Protein AF-A0A9P8FLP6-F1 (afdb_monomer_lite)

Secondary structure (DSSP, 8-state):
-HHHHHHHHHHHHHHHTTPPPPHHHHHHHHHHHHHHHHHHHHHHTSTHHHHHHHHHHHHHHHHHHHHHHH--HHHHHHHHHHHHHHHHHHHHHHHHHHHHHHHHHHHHHHHHHHHHHHHHHHHHHHTSTTHHHHHHHHHHHHHHHHHHHHHHHHHHHHHHHHHHHHHHHHHHHHHHHHHHHT-HHHHHHHHHHHHHHHHHHHHHHHHHHHHHHHHHHHHHHHHHHHHHHHHHHHHHHHHHHHHHHHHHHHHHHHHHHHHHHHHHHHHHHHHHTT-SS-------------------------------SS--SS---S-SPPP---------

Organism: Aureobasidium melanogenum (NCBI:txid46634)

Sequence (332 aa):
VQEAIKQLDALVESASKGEALAPESLSKLRERLVETQGAIRQGDHSSQGGALEHKLLTVQKQYEDLLQSNLSEADVEDVKRRLQESLASHIAGEAGSSDLTAALARQQEENTRMRNEVESLRRQTVNGANGAKSLHQQLADFDAMKKSLMRDLQNRCERVVELEISLDSTREQYNSVLRSANSKQQQKKLAFLERNLEQLTQVQRQLVEQNAQLKKEVAIADRKLAARGERIHGLEQLLGESQEKLMQANHRFEAQLTAVKERLEAAKVSAASRNGNITGASGTAPELGSRIAKPLRGGGGAGPMVPTLAGLQQQQQQEGPKRSSWFFNQRT

Structure (mmCIF, N/CA/C/O backbone):
data_AF-A0A9P8FLP6-F1
#
_entry.id   AF-A0A9P8FLP6-F1
#
loop_
_atom_site.group_PDB
_atom_site.id
_atom_site.type_symbol
_atom_site.label_atom_id
_atom_site.label_alt_id
_atom_site.label_comp_id
_atom_site.label_asym_id
_atom_site.label_entity_id
_atom_site.label_seq_id
_atom_site.pdbx_PDB_ins_code
_atom_site.Cartn_x
_atom_site.Cartn_y
_atom_site.Cartn_z
_atom_site.occupancy
_atom_site.B_iso_or_equiv
_atom_site.auth_seq_id
_atom_site.auth_comp_id
_atom_site.auth_asym_id
_atom_site.auth_atom_id
_atom_site.pdbx_PDB_model_num
ATOM 1 N N . VAL A 1 1 ? -15.077 47.004 41.061 1.00 73.00 1 VAL A N 1
ATOM 2 C CA . VAL A 1 1 ? -15.772 46.210 42.110 1.00 73.00 1 VAL A CA 1
ATOM 3 C C . VAL A 1 1 ? -15.070 46.302 43.464 1.00 73.00 1 VAL A C 1
ATOM 5 O O . VAL A 1 1 ? -15.674 46.844 44.374 1.00 73.00 1 VAL A O 1
ATOM 8 N N . GLN A 1 2 ? -13.805 45.878 43.614 1.00 75.00 2 GLN A N 1
ATOM 9 C CA . GLN A 1 2 ? -13.096 45.933 44.912 1.00 75.00 2 GLN A CA 1
ATOM 10 C C . GLN A 1 2 ? -13.062 47.330 45.557 1.00 75.00 2 GLN A C 1
ATOM 12 O O . GLN A 1 2 ? -13.213 47.457 46.765 1.00 75.00 2 GLN A O 1
ATOM 17 N N . GLU A 1 3 ? -12.897 48.385 44.762 1.00 76.88 3 GLU A N 1
ATOM 18 C CA . GLU A 1 3 ? -12.870 49.758 45.276 1.00 76.88 3 GLU A CA 1
ATOM 19 C C . GLU A 1 3 ? -14.253 50.258 45.732 1.00 76.88 3 GLU A C 1
ATOM 21 O O . GLU A 1 3 ? -14.347 50.975 46.722 1.00 76.88 3 GLU A O 1
ATOM 26 N N . ALA A 1 4 ? -15.330 49.823 45.065 1.00 77.69 4 ALA A N 1
ATOM 27 C CA . ALA A 1 4 ? -16.704 50.113 45.481 1.00 77.69 4 ALA A CA 1
ATOM 28 C C . ALA A 1 4 ? -17.059 49.380 46.785 1.00 77.69 4 ALA A C 1
ATOM 30 O O . ALA A 1 4 ? -17.704 49.956 47.652 1.00 77.69 4 ALA A O 1
ATOM 31 N N . ILE A 1 5 ? -16.574 48.144 46.956 1.00 78.06 5 ILE A N 1
ATOM 32 C CA . ILE A 1 5 ? -16.724 47.386 48.208 1.00 78.06 5 ILE A CA 1
ATOM 33 C C . ILE A 1 5 ? -16.012 48.114 49.353 1.00 78.06 5 ILE A C 1
ATOM 35 O O . ILE A 1 5 ? -16.637 48.396 50.364 1.00 78.06 5 ILE A O 1
ATOM 39 N N . LYS A 1 6 ? -14.760 48.551 49.156 1.00 82.62 6 LYS A N 1
ATOM 40 C CA . LYS A 1 6 ? -14.028 49.335 50.169 1.00 82.62 6 LYS A CA 1
ATOM 41 C C . LYS A 1 6 ? -14.744 50.633 50.560 1.00 82.62 6 LYS A C 1
ATOM 43 O O . LYS A 1 6 ? -14.715 51.023 51.721 1.00 82.62 6 LYS A O 1
ATOM 48 N N . GLN A 1 7 ? -15.368 51.317 49.598 1.00 77.75 7 GLN A N 1
ATOM 49 C CA . GLN A 1 7 ? -16.146 52.531 49.867 1.00 77.75 7 GLN A CA 1
ATOM 50 C C . GLN A 1 7 ? -17.447 52.234 50.621 1.00 77.75 7 GLN A C 1
ATOM 52 O O . GLN A 1 7 ? -17.816 53.006 51.500 1.00 77.75 7 GLN A O 1
ATOM 57 N N . LEU A 1 8 ? -18.119 51.120 50.316 1.00 79.69 8 LEU A N 1
ATOM 58 C CA . LEU A 1 8 ? -19.278 50.654 51.075 1.00 79.69 8 LEU A CA 1
ATOM 59 C C . LEU A 1 8 ? -18.886 50.298 52.515 1.00 79.69 8 LEU A C 1
ATOM 61 O O . LEU A 1 8 ? -19.548 50.754 53.441 1.00 79.69 8 LEU A O 1
ATOM 65 N N . ASP A 1 9 ? -17.791 49.564 52.707 1.00 82.50 9 ASP A N 1
ATOM 66 C CA . ASP A 1 9 ? -17.303 49.173 54.034 1.00 82.50 9 ASP A CA 1
ATOM 67 C C . ASP A 1 9 ? -16.963 50.403 54.889 1.00 82.50 9 ASP A C 1
ATOM 69 O O . ASP A 1 9 ? -17.363 50.484 56.048 1.00 82.50 9 ASP A O 1
ATOM 73 N N . ALA A 1 10 ? -16.319 51.415 54.295 1.00 79.69 10 ALA A N 1
ATOM 74 C CA . ALA A 1 10 ? -16.025 52.678 54.973 1.00 79.69 10 ALA A CA 1
ATOM 75 C C . ALA A 1 10 ? -17.295 53.451 55.379 1.00 79.69 10 ALA A C 1
ATOM 77 O O . ALA A 1 10 ? -17.322 54.078 56.438 1.00 79.69 10 ALA A O 1
ATOM 78 N N . LEU A 1 11 ? -18.355 53.401 54.562 1.00 78.44 11 LEU A N 1
ATOM 79 C CA . LEU A 1 11 ? -19.646 54.019 54.888 1.00 78.44 11 LEU A CA 1
ATOM 80 C C . LEU A 1 11 ? -20.412 53.245 55.963 1.00 78.44 11 LEU A C 1
ATOM 82 O O . LEU A 1 11 ? -21.071 53.851 56.802 1.00 78.44 11 LEU A O 1
ATOM 86 N N . VAL A 1 12 ? -20.323 51.916 55.968 1.00 77.50 12 VAL A N 1
ATOM 87 C CA . VAL A 1 12 ? -20.901 51.084 57.032 1.00 77.50 12 VAL A CA 1
ATOM 88 C C . VAL A 1 12 ? -20.173 51.337 58.353 1.00 77.50 12 VAL A C 1
ATOM 90 O O . VAL A 1 12 ? -20.812 51.451 59.399 1.00 77.50 12 VAL A O 1
ATOM 93 N N . GLU A 1 13 ? -18.849 51.498 58.314 1.00 80.50 13 GLU A N 1
ATOM 94 C CA . GLU A 1 13 ? -18.051 51.804 59.498 1.00 80.50 13 GLU A CA 1
ATOM 95 C C . GLU A 1 13 ? -18.374 53.196 60.067 1.00 80.50 13 GLU A C 1
ATOM 97 O O . GLU A 1 13 ? -18.570 53.323 61.278 1.00 80.50 13 GLU A O 1
ATOM 102 N N . SER A 1 14 ? -18.511 54.231 59.231 1.00 76.44 14 SER A N 1
ATOM 103 C CA . SER A 1 14 ? -18.901 55.571 59.703 1.00 76.44 14 SER A CA 1
ATOM 104 C C . SER A 1 14 ? -20.345 55.616 60.216 1.00 76.44 14 SER A C 1
ATOM 106 O O . SER A 1 14 ? -20.602 56.213 61.263 1.00 76.44 14 SER A O 1
ATOM 108 N N . ALA A 1 15 ? -21.272 54.894 59.574 1.00 74.50 15 ALA A N 1
ATOM 109 C CA . ALA A 1 15 ? -22.640 54.728 60.066 1.00 74.50 15 ALA A CA 1
ATOM 110 C C . ALA A 1 15 ? -22.684 54.038 61.442 1.00 74.50 15 ALA A C 1
ATOM 112 O O . ALA A 1 15 ? -23.440 54.450 62.321 1.00 74.50 15 ALA A O 1
ATOM 113 N N . SER A 1 16 ? -21.846 53.016 61.659 1.00 75.38 16 SER A N 1
ATOM 114 C CA . SER A 1 16 ? -21.770 52.289 62.936 1.00 75.38 16 SER A CA 1
ATOM 115 C C . SER A 1 16 ? -21.233 53.146 64.091 1.00 75.38 16 SER A C 1
ATOM 117 O O . SER A 1 16 ? -21.560 52.896 65.250 1.00 75.38 16 SER A O 1
ATOM 119 N N . LYS A 1 17 ? -20.455 54.190 63.775 1.00 75.94 17 LYS A N 1
ATOM 120 C CA . LYS A 1 17 ? -19.921 55.170 64.735 1.00 75.94 17 LYS A CA 1
ATOM 121 C C . LYS A 1 17 ? -20.885 56.336 65.005 1.00 75.94 17 LYS A C 1
ATOM 123 O O . LYS A 1 17 ? -20.564 57.198 65.818 1.00 75.94 17 LYS A O 1
ATOM 128 N N . GLY A 1 18 ? -22.064 56.352 64.372 1.00 66.19 18 GLY A N 1
ATOM 129 C CA . GLY A 1 18 ? -23.104 57.364 64.585 1.00 66.19 18 GLY A CA 1
ATOM 130 C C . GLY A 1 18 ? -22.852 58.705 63.885 1.00 66.19 18 GLY A C 1
ATOM 131 O O . GLY A 1 18 ? -23.529 59.685 64.193 1.00 66.19 18 GLY A O 1
ATOM 132 N N . GLU A 1 19 ? -21.897 58.768 62.954 1.00 70.94 19 GLU A N 1
ATOM 133 C CA . GLU A 1 19 ? -21.638 59.959 62.141 1.00 70.94 19 GLU A CA 1
ATOM 134 C C . GLU A 1 19 ? -22.711 60.133 61.054 1.00 70.94 19 GLU A C 1
ATOM 136 O O . GLU A 1 19 ? -23.180 59.168 60.446 1.00 70.94 19 GLU A O 1
ATOM 141 N N . ALA A 1 20 ? -23.105 61.382 60.785 1.00 65.31 20 ALA A N 1
ATOM 142 C CA . ALA A 1 20 ? -24.081 61.683 59.745 1.00 65.31 20 ALA A CA 1
ATOM 143 C C . ALA A 1 20 ? -23.502 61.351 58.359 1.00 65.31 20 ALA A C 1
ATOM 145 O O . ALA A 1 20 ? -22.534 61.962 57.905 1.00 65.31 20 ALA A O 1
ATOM 146 N N . LEU A 1 21 ? -24.112 60.384 57.672 1.00 68.38 21 LEU A N 1
ATOM 147 C CA . LEU A 1 21 ? -23.711 59.981 56.326 1.00 68.38 21 LEU A CA 1
ATOM 148 C C . LEU A 1 21 ? -23.951 61.128 55.335 1.00 68.38 21 LEU A C 1
ATOM 150 O O . LEU A 1 21 ? -25.090 61.536 55.104 1.00 68.38 21 LEU A O 1
ATOM 154 N N . ALA A 1 22 ? -22.880 61.634 54.721 1.00 74.81 22 ALA A N 1
ATOM 155 C CA . ALA A 1 22 ? -22.987 62.660 53.691 1.00 74.81 22 ALA A CA 1
ATOM 156 C C . ALA A 1 22 ? -23.684 62.091 52.432 1.00 74.81 22 ALA A C 1
ATOM 158 O O . ALA A 1 22 ? -23.241 61.076 51.895 1.00 74.81 22 ALA A O 1
ATOM 159 N N . PRO A 1 23 ? -24.735 62.732 51.893 1.00 70.56 23 PRO A N 1
ATOM 160 C CA . PRO A 1 23 ? -25.474 62.215 50.734 1.00 70.56 23 PRO A CA 1
ATOM 161 C C . PRO A 1 23 ? -24.616 62.107 49.457 1.00 70.56 23 PRO A C 1
ATOM 163 O O . PRO A 1 23 ? -24.891 61.282 48.585 1.00 70.56 23 PRO A O 1
ATOM 166 N N . GLU A 1 24 ? -23.535 62.884 49.355 1.00 76.88 24 GLU A N 1
ATOM 167 C CA . GLU A 1 24 ? -22.608 62.831 48.219 1.00 76.88 24 GLU A CA 1
ATOM 168 C C . GLU A 1 24 ? -21.812 61.522 48.134 1.00 76.88 24 GLU A C 1
ATOM 170 O O . GLU A 1 24 ? -21.522 61.049 47.032 1.00 76.88 24 GLU A O 1
ATOM 175 N N . SER A 1 25 ? -21.456 60.907 49.267 1.00 77.06 25 SER A N 1
ATOM 176 C CA . SER A 1 25 ? -20.680 59.660 49.266 1.00 77.06 25 SER A CA 1
ATOM 177 C C . SER A 1 25 ? -21.525 58.474 48.797 1.00 77.06 25 SER A C 1
ATOM 179 O O . SER A 1 25 ? -21.043 57.635 48.034 1.00 77.06 25 SER A O 1
ATOM 181 N N . LEU A 1 26 ? -22.814 58.461 49.152 1.00 76.31 26 LEU A N 1
ATOM 182 C CA . LEU A 1 26 ? -23.795 57.501 48.645 1.00 76.31 26 LEU A CA 1
ATOM 183 C C . LEU A 1 26 ? -24.041 57.679 47.142 1.00 76.31 26 LEU A C 1
ATOM 185 O O . LEU A 1 26 ? -24.128 56.687 46.416 1.00 76.31 26 LEU A O 1
ATOM 189 N N . SER A 1 27 ? -24.093 58.924 46.652 1.00 80.25 27 SER A N 1
ATOM 190 C CA . SER A 1 27 ? -24.220 59.198 45.215 1.00 80.25 27 SER A CA 1
ATOM 191 C C . SER A 1 27 ? -23.014 58.679 44.427 1.00 80.25 27 SER A C 1
ATOM 193 O O . SER A 1 27 ? -23.198 58.004 43.416 1.00 80.25 27 SER A O 1
ATOM 195 N N . LYS A 1 28 ? -21.788 58.912 44.918 1.00 82.69 28 LYS A N 1
ATOM 196 C CA . LYS A 1 28 ? -20.553 58.407 44.289 1.00 82.69 28 LYS A CA 1
ATOM 197 C C . LYS A 1 28 ? -20.480 56.879 44.284 1.00 82.69 28 LYS A C 1
ATOM 199 O O . LYS A 1 28 ? -20.067 56.287 43.288 1.00 82.69 28 LYS A O 1
ATOM 204 N N . LEU A 1 29 ? -20.903 56.226 45.370 1.00 82.25 29 LEU A N 1
ATOM 205 C CA . LEU A 1 29 ? -20.973 54.764 45.423 1.00 82.25 29 LEU A CA 1
ATOM 206 C C . LEU A 1 29 ? -21.999 54.220 44.417 1.00 82.25 29 LEU A C 1
ATOM 208 O O . LEU A 1 29 ? -21.717 53.249 43.715 1.00 82.25 29 LEU A O 1
ATOM 212 N N . ARG A 1 30 ? -23.170 54.862 44.317 1.00 82.56 30 ARG A N 1
ATOM 213 C CA . ARG A 1 30 ? -24.216 54.499 43.353 1.00 82.56 30 ARG A CA 1
ATOM 214 C C . ARG A 1 30 ? -23.734 54.654 41.912 1.00 82.56 30 ARG A C 1
ATOM 216 O O . ARG A 1 30 ? -23.952 53.747 41.118 1.00 82.56 30 ARG A O 1
ATOM 223 N N . GLU A 1 31 ? -23.075 55.759 41.583 1.00 85.62 31 GLU A N 1
ATOM 224 C CA . GLU A 1 31 ? -22.503 56.004 40.253 1.00 85.62 31 GLU A CA 1
ATOM 225 C C . GLU A 1 31 ? -21.496 54.911 39.871 1.00 85.62 31 GLU A C 1
ATOM 227 O O . GLU A 1 31 ? -21.647 54.262 38.837 1.00 85.62 31 GLU A O 1
ATOM 232 N N . ARG A 1 32 ? -20.559 54.590 40.772 1.00 82.88 32 ARG A N 1
ATOM 233 C CA . ARG A 1 32 ? -19.583 53.511 40.557 1.00 82.88 32 ARG A CA 1
ATOM 234 C C . ARG A 1 32 ? -20.224 52.130 40.437 1.00 82.88 32 ARG A C 1
ATOM 236 O O . ARG A 1 32 ? -19.767 51.307 39.645 1.00 82.88 32 ARG A O 1
ATOM 243 N N . LEU A 1 33 ? -21.279 51.847 41.200 1.00 82.25 33 LEU A N 1
ATOM 244 C CA . LEU A 1 33 ? -22.026 50.595 41.060 1.00 82.25 33 LEU A CA 1
ATOM 245 C C . LEU A 1 33 ? -22.692 50.496 39.684 1.00 82.25 33 LEU A C 1
ATOM 247 O O . LEU A 1 33 ? -22.580 49.454 39.037 1.00 82.25 33 LEU A O 1
ATOM 251 N N . VAL A 1 34 ? -23.305 51.581 39.205 1.00 83.69 34 VAL A N 1
ATOM 252 C CA . VAL A 1 34 ? -23.918 51.641 37.869 1.00 83.69 34 VAL A CA 1
ATOM 253 C C . VAL A 1 34 ? -22.869 51.454 36.768 1.00 83.69 34 VAL A C 1
ATOM 255 O O . VAL A 1 34 ? -23.103 50.673 35.846 1.00 83.69 34 VAL A O 1
ATOM 258 N N . GLU A 1 35 ? -21.689 52.068 36.887 1.00 83.31 35 GLU A N 1
ATOM 259 C CA . GLU A 1 35 ? -20.572 51.843 35.956 1.00 83.31 35 GLU A CA 1
ATOM 260 C C . GLU A 1 35 ? -20.123 50.377 35.941 1.00 83.31 35 GLU A C 1
ATOM 262 O O . GLU A 1 35 ? -19.973 49.784 34.871 1.00 83.31 35 GLU A O 1
ATOM 267 N N . THR A 1 36 ? -19.964 49.746 37.112 1.00 78.62 36 THR A N 1
ATOM 268 C CA . THR A 1 36 ? -19.589 48.323 37.169 1.00 78.62 36 THR A CA 1
ATOM 269 C C . THR A 1 36 ? -20.667 47.412 36.591 1.00 78.62 36 THR A C 1
ATOM 271 O O . THR A 1 36 ? -20.339 46.441 35.915 1.00 78.62 36 THR A O 1
ATOM 274 N N . GLN A 1 37 ? -21.946 47.734 36.788 1.00 75.06 37 GLN A N 1
ATOM 275 C CA . GLN A 1 37 ? -23.054 46.992 36.193 1.00 75.06 37 GLN A CA 1
ATOM 276 C C . GLN A 1 37 ? -23.081 47.152 34.663 1.00 75.06 37 GLN A C 1
ATOM 278 O O . GLN A 1 37 ? -23.349 46.184 33.950 1.00 75.06 37 GLN A O 1
ATOM 283 N N . GLY A 1 38 ? -22.757 48.343 34.149 1.00 74.31 38 GLY A N 1
ATOM 284 C CA . GLY A 1 38 ? -22.573 48.592 32.718 1.00 74.31 38 GLY A CA 1
ATOM 285 C C . GLY A 1 38 ? -21.409 47.789 32.131 1.00 74.31 38 GLY A C 1
ATOM 286 O O . GLY A 1 38 ? -21.573 47.136 31.101 1.00 74.31 38 GLY A O 1
ATOM 287 N N . ALA A 1 39 ? -20.268 47.758 32.823 1.00 70.81 39 ALA A N 1
ATOM 288 C CA . ALA A 1 39 ? -19.093 46.990 32.412 1.00 70.81 39 ALA A CA 1
ATOM 289 C C . ALA A 1 39 ? -19.332 45.470 32.444 1.00 70.81 39 ALA A C 1
ATOM 291 O O . ALA A 1 39 ? -18.872 44.766 31.552 1.00 70.81 39 ALA A O 1
ATOM 292 N N . ILE A 1 40 ? -20.090 44.956 33.421 1.00 66.62 40 ILE A N 1
ATOM 293 C CA . ILE A 1 40 ? -20.471 43.534 33.480 1.00 66.62 40 ILE A CA 1
ATOM 294 C C . ILE A 1 40 ? -21.406 43.177 32.320 1.00 66.62 40 ILE A C 1
ATOM 296 O O . ILE A 1 40 ? -21.186 42.169 31.658 1.00 66.62 40 ILE A O 1
ATOM 300 N N . ARG A 1 41 ? -22.389 44.029 31.996 1.00 66.06 41 ARG A N 1
ATOM 301 C CA . ARG A 1 41 ? -23.260 43.818 30.824 1.00 66.06 41 ARG A CA 1
ATOM 302 C C . ARG A 1 41 ? -22.485 43.847 29.503 1.00 66.06 41 ARG A C 1
ATOM 304 O O . ARG A 1 41 ? -22.772 43.054 28.616 1.00 66.06 41 ARG A O 1
ATOM 311 N N . GLN A 1 42 ? -21.485 44.721 29.373 1.00 62.31 42 GLN A N 1
ATOM 312 C CA . GLN A 1 42 ? -20.588 44.719 28.211 1.00 62.31 42 GLN A CA 1
ATOM 313 C C . GLN A 1 42 ? -19.628 43.516 28.201 1.00 62.31 42 GLN A C 1
ATOM 315 O O . GLN A 1 42 ? -19.285 43.032 27.126 1.00 62.31 42 GLN A O 1
ATOM 320 N N . GLY A 1 43 ? -19.231 43.005 29.370 1.00 59.34 43 GLY A N 1
ATOM 321 C CA . GLY A 1 43 ? -18.422 41.794 29.527 1.00 59.34 43 GLY A CA 1
ATOM 322 C C . GLY A 1 43 ? -19.169 40.514 29.139 1.00 59.34 43 GLY A C 1
ATOM 323 O O . GLY A 1 43 ? -18.606 39.688 28.426 1.00 59.34 43 GLY A O 1
ATOM 324 N N . ASP A 1 44 ? -20.449 40.392 29.497 1.00 56.22 44 ASP A N 1
ATOM 325 C CA . ASP A 1 44 ? -21.323 39.290 29.052 1.00 56.22 44 ASP A CA 1
ATOM 326 C C . ASP A 1 44 ? -21.645 39.361 27.551 1.00 56.22 44 ASP A C 1
ATOM 328 O O . ASP A 1 44 ? -21.937 38.351 26.920 1.00 56.22 44 ASP A O 1
ATOM 332 N N . HIS A 1 45 ? -21.577 40.551 26.949 1.00 53.50 45 HIS A N 1
ATOM 333 C CA . HIS A 1 45 ? -21.715 40.752 25.500 1.00 53.50 45 HIS A CA 1
ATOM 334 C C . HIS A 1 45 ? -20.362 40.835 24.780 1.00 53.50 45 HIS A C 1
ATOM 336 O O . HIS A 1 45 ? -20.298 41.181 23.596 1.00 53.50 45 HIS A O 1
ATOM 342 N N . SER A 1 46 ? -19.261 40.511 25.465 1.00 56.62 46 SER A N 1
ATOM 343 C CA . SER A 1 46 ? -17.953 40.459 24.829 1.00 56.62 46 SER A CA 1
ATOM 344 C C . SER A 1 46 ? -17.930 39.294 23.833 1.00 56.62 46 SER A C 1
ATOM 346 O O . SER A 1 46 ? -18.061 38.133 24.206 1.00 56.62 46 SER A O 1
ATOM 348 N N . SER A 1 47 ? -17.839 39.650 22.546 1.00 59.09 47 SER A N 1
ATOM 349 C CA . SER A 1 47 ? -17.496 38.909 21.310 1.00 59.09 47 SER A CA 1
ATOM 350 C C . SER A 1 47 ? -17.417 37.366 21.316 1.00 59.09 47 SER A C 1
ATOM 352 O O . SER A 1 47 ? -17.864 36.733 20.364 1.00 59.09 47 SER A O 1
ATOM 354 N N . GLN A 1 48 ? -16.875 36.723 22.351 1.00 59.38 48 GLN A N 1
ATOM 355 C CA . GLN A 1 48 ? -16.797 35.268 22.467 1.00 59.38 48 GLN A CA 1
ATOM 356 C C . GLN A 1 48 ? -18.143 34.599 22.782 1.00 59.38 48 GLN A C 1
ATOM 358 O O . GLN A 1 48 ? -18.412 33.551 22.200 1.00 59.38 48 GLN A O 1
ATOM 363 N N . GLY A 1 49 ? -19.001 35.188 23.625 1.00 60.47 49 GLY A N 1
ATOM 364 C CA . GLY A 1 49 ? -20.301 34.595 23.988 1.00 60.47 49 GLY A CA 1
ATOM 365 C C . GLY A 1 49 ? -21.252 34.495 22.792 1.00 60.47 49 GLY A C 1
ATOM 366 O O . GLY A 1 49 ? -21.638 33.401 22.386 1.00 60.47 49 GLY A O 1
ATOM 367 N N . GLY A 1 50 ? -21.514 35.626 22.131 1.00 64.38 50 GLY A N 1
ATOM 368 C CA . GLY A 1 50 ? -22.369 35.668 20.939 1.00 64.38 50 GLY A CA 1
ATOM 369 C C . GLY A 1 50 ? -21.796 34.904 19.736 1.00 64.38 50 GLY A C 1
ATOM 370 O O . GLY A 1 50 ? -22.546 34.304 18.969 1.00 64.38 50 GLY A O 1
ATOM 371 N N . ALA A 1 51 ? -20.467 34.852 19.574 1.00 69.69 51 ALA A N 1
ATOM 372 C CA . ALA A 1 51 ? -19.853 34.047 18.515 1.00 69.69 51 ALA A CA 1
ATOM 373 C C . ALA A 1 51 ? -19.970 32.538 18.780 1.00 69.69 51 ALA A C 1
ATOM 375 O O . ALA A 1 51 ? -20.081 31.759 17.831 1.00 69.69 51 ALA A O 1
ATOM 376 N N . LEU A 1 52 ? -19.932 32.111 20.045 1.00 71.12 52 LEU A N 1
ATOM 377 C CA . LEU A 1 52 ? -20.154 30.716 20.426 1.00 71.12 52 LEU A CA 1
ATOM 378 C C . LEU A 1 52 ? -21.623 30.330 20.272 1.00 71.12 52 LEU A C 1
ATOM 380 O O . LEU A 1 52 ? -21.893 29.281 19.697 1.00 71.12 52 LEU A O 1
ATOM 384 N N . GLU A 1 53 ? -22.556 31.191 20.677 1.00 75.62 53 GLU A N 1
ATOM 385 C CA . GLU A 1 53 ? -23.994 30.982 20.468 1.00 75.62 53 GLU A CA 1
ATOM 386 C C . GLU A 1 53 ? -24.346 30.897 18.982 1.00 75.62 53 GLU A C 1
ATOM 388 O O . GLU A 1 53 ? -25.027 29.966 18.556 1.00 75.62 53 GLU A O 1
ATOM 393 N N . HIS A 1 54 ? -23.805 31.797 18.157 1.00 78.62 54 HIS A N 1
ATOM 394 C CA . HIS A 1 54 ? -24.017 31.748 16.712 1.00 78.62 54 HIS A CA 1
ATOM 395 C C . HIS A 1 54 ? -23.443 30.465 16.091 1.00 78.62 54 HIS A C 1
ATOM 397 O O . HIS A 1 54 ? -24.053 29.872 15.197 1.00 78.62 54 HIS A O 1
ATOM 403 N N . LYS A 1 55 ? -22.279 29.995 16.561 1.00 81.31 55 LYS A N 1
ATOM 404 C CA . LYS A 1 55 ? -21.704 28.712 16.122 1.00 81.31 55 LYS A CA 1
ATOM 405 C C . LYS A 1 55 ? -22.567 27.528 16.552 1.00 81.31 55 LYS A C 1
ATOM 407 O O . LYS A 1 55 ? -22.784 26.639 15.738 1.00 81.31 55 LYS A O 1
ATOM 412 N N . LEU A 1 56 ? -23.084 27.535 17.779 1.00 81.00 56 LEU A N 1
ATOM 413 C CA . LEU A 1 56 ? -23.978 26.497 18.296 1.00 81.00 56 LEU A CA 1
ATOM 414 C C . LEU A 1 56 ? -25.259 26.410 17.464 1.00 81.00 56 LEU A C 1
ATOM 416 O O . LEU A 1 56 ? -25.606 25.331 16.994 1.00 81.00 56 LEU A O 1
ATOM 420 N N . LEU A 1 57 ? -25.885 27.555 17.185 1.00 84.56 57 LEU A N 1
ATOM 421 C CA . LEU A 1 57 ? -27.068 27.637 16.328 1.00 84.56 57 LEU A CA 1
ATOM 422 C C . LEU A 1 57 ? -26.782 27.168 14.897 1.00 84.56 57 LEU A C 1
ATOM 424 O O . LEU A 1 57 ? -27.597 26.473 14.298 1.00 84.56 57 LEU A O 1
ATOM 428 N N . THR A 1 58 ? -25.611 27.505 14.352 1.00 87.38 58 THR A N 1
ATOM 429 C CA . THR A 1 58 ? -25.216 27.067 13.004 1.00 87.38 58 THR A CA 1
ATOM 430 C C . THR A 1 58 ? -25.024 25.551 12.946 1.00 87.38 58 THR A C 1
ATOM 432 O O . THR A 1 58 ? -25.519 24.914 12.022 1.00 87.38 58 THR A O 1
ATOM 435 N N . VAL A 1 59 ? -24.352 24.962 13.940 1.00 86.75 59 VAL A N 1
ATOM 436 C CA . VAL A 1 59 ? -24.142 23.507 14.026 1.00 86.75 59 VAL A CA 1
ATOM 437 C C . VAL A 1 59 ? -25.465 22.773 14.233 1.00 86.75 59 VAL A C 1
ATOM 439 O O . VAL A 1 59 ? -25.697 21.747 13.600 1.00 86.75 59 VAL A O 1
ATOM 442 N N . GLN A 1 60 ? -26.354 23.308 15.070 1.00 84.06 60 GLN A N 1
ATOM 443 C CA . GLN A 1 60 ? -27.671 22.724 15.308 1.00 84.06 60 GLN A CA 1
ATOM 444 C C . GLN A 1 60 ? -28.523 22.730 14.035 1.00 84.06 60 GLN A C 1
ATOM 446 O O . GLN A 1 60 ? -29.070 21.696 13.662 1.00 84.06 60 GLN A O 1
ATOM 451 N N . LYS A 1 61 ? -28.544 23.852 13.309 1.00 87.44 61 LYS A N 1
ATOM 452 C CA . LYS A 1 61 ? -29.240 23.949 12.024 1.00 87.44 61 LYS A CA 1
ATOM 453 C C . LYS A 1 61 ? -28.656 22.993 10.981 1.00 87.44 61 LYS A C 1
ATOM 455 O O . LYS A 1 61 ? -29.400 22.320 10.286 1.00 87.44 61 LYS A O 1
ATOM 460 N N . GLN A 1 62 ? -27.330 22.876 10.911 1.00 80.94 62 GLN A N 1
ATOM 461 C CA . GLN A 1 62 ? -26.671 21.920 10.018 1.00 80.94 62 GLN A CA 1
ATOM 462 C C . GLN A 1 62 ? -27.014 20.468 10.363 1.00 80.94 62 GLN A C 1
ATOM 464 O O . GLN A 1 62 ? -27.160 19.661 9.453 1.00 80.94 62 GLN A O 1
ATOM 469 N N . TYR A 1 63 ? -27.158 20.132 11.647 1.00 76.31 63 TYR A N 1
ATOM 470 C CA . TYR A 1 63 ? -27.578 18.802 12.089 1.00 76.31 63 TYR A CA 1
ATOM 471 C C . TYR A 1 63 ? -29.046 18.515 11.735 1.00 76.31 63 TYR A C 1
ATOM 473 O O . TYR A 1 63 ? -29.358 17.428 11.252 1.00 76.31 63 TYR A O 1
ATOM 481 N N . GLU A 1 64 ? -29.934 19.497 11.911 1.00 78.31 64 GLU A N 1
ATOM 482 C CA . GLU A 1 64 ? -31.344 19.409 11.509 1.00 78.31 64 GLU A CA 1
ATOM 483 C C . GLU A 1 64 ? -31.502 19.281 9.987 1.00 78.31 64 GLU A C 1
ATOM 485 O O . GLU A 1 64 ? -32.236 18.409 9.526 1.00 78.31 64 GLU A O 1
ATOM 490 N N . ASP A 1 65 ? -30.758 20.063 9.204 1.00 77.94 65 ASP A N 1
ATOM 491 C CA . ASP A 1 65 ? -30.746 19.974 7.740 1.00 77.94 65 ASP A CA 1
ATOM 492 C C . ASP A 1 65 ? -30.186 18.615 7.272 1.00 77.94 65 ASP A C 1
ATOM 494 O O . ASP A 1 65 ? -30.668 18.040 6.292 1.00 77.94 65 ASP A O 1
ATOM 498 N N . LEU A 1 66 ? -29.200 18.048 7.984 1.00 70.00 66 LEU A N 1
ATOM 499 C CA . LEU A 1 66 ? -28.677 16.707 7.699 1.00 70.00 66 LEU A CA 1
ATOM 500 C C . LEU A 1 66 ? -29.708 15.617 8.008 1.00 70.00 66 LEU A C 1
ATOM 502 O O . LEU A 1 66 ? -29.849 14.682 7.228 1.00 70.00 66 LEU A O 1
ATOM 506 N N . LEU A 1 67 ? -30.446 15.738 9.114 1.00 66.69 67 LEU A N 1
ATOM 507 C CA . LEU A 1 67 ? -31.550 14.833 9.442 1.00 66.69 67 LEU A CA 1
ATOM 508 C C . LEU A 1 67 ? -32.652 14.920 8.384 1.00 66.69 67 LEU A C 1
ATOM 510 O O . LEU A 1 67 ? -33.074 13.895 7.863 1.00 66.69 67 LEU A O 1
ATOM 514 N N . GLN A 1 68 ? -33.072 16.126 8.003 1.00 67.25 68 GLN A N 1
ATOM 515 C CA . GLN A 1 68 ? -34.131 16.320 7.009 1.00 67.25 68 GLN A CA 1
ATOM 516 C C . GLN A 1 68 ? -33.726 15.857 5.604 1.00 67.25 68 GLN A C 1
ATOM 518 O O . GLN A 1 68 ? -34.554 15.303 4.889 1.00 67.25 68 GLN A O 1
ATOM 523 N N . SER A 1 69 ? -32.461 16.039 5.211 1.00 64.88 69 SER A N 1
ATOM 524 C CA . SER A 1 69 ? -31.950 15.601 3.902 1.00 64.88 69 SER A CA 1
ATOM 525 C C . SER A 1 69 ? -31.617 14.107 3.820 1.00 64.88 69 SER A C 1
ATOM 527 O O . SER A 1 69 ? -31.493 13.588 2.712 1.00 64.88 69 SER A O 1
ATOM 529 N N . ASN A 1 70 ? -31.491 13.410 4.956 1.00 62.72 70 ASN A N 1
ATOM 530 C CA . ASN A 1 70 ? -31.250 11.963 5.008 1.00 62.72 70 ASN A CA 1
ATOM 531 C C . ASN A 1 70 ? -32.488 11.141 5.398 1.00 62.72 70 ASN A C 1
ATOM 533 O O . ASN A 1 70 ? -32.381 9.918 5.448 1.00 62.72 70 ASN A O 1
ATOM 537 N N . LEU A 1 71 ? -33.652 11.759 5.639 1.00 63.22 71 LEU A N 1
ATOM 538 C CA . LEU A 1 71 ? -34.910 11.011 5.672 1.00 63.22 71 LEU A CA 1
ATOM 539 C C . LEU A 1 71 ? -35.298 10.655 4.235 1.00 63.22 71 LEU A C 1
ATOM 541 O O . LEU A 1 71 ? -35.765 11.493 3.463 1.00 63.22 71 LEU A O 1
ATOM 545 N N . SER A 1 72 ? -35.078 9.398 3.876 1.00 69.81 72 SER A N 1
ATOM 546 C CA . SER A 1 72 ? -35.489 8.852 2.592 1.00 69.81 72 SER A CA 1
ATOM 547 C C . SER A 1 72 ? -37.015 8.704 2.530 1.00 69.81 72 SER A C 1
ATOM 549 O O . SER A 1 72 ? -37.696 8.624 3.553 1.00 69.81 72 SER A O 1
ATOM 551 N N . GLU A 1 73 ? -37.581 8.635 1.324 1.00 69.19 73 GLU A N 1
ATOM 552 C CA . GLU A 1 73 ? -39.016 8.363 1.126 1.00 69.19 73 GLU A CA 1
ATOM 553 C C . GLU A 1 73 ? -39.442 7.051 1.824 1.00 69.19 73 GLU A C 1
ATOM 555 O O . GLU A 1 73 ? -40.537 6.966 2.380 1.00 69.19 73 GLU A O 1
ATOM 560 N N . ALA A 1 74 ? -38.511 6.094 1.936 1.00 70.44 74 ALA A N 1
ATOM 561 C CA . ALA A 1 74 ? -38.671 4.857 2.696 1.00 70.44 74 ALA A CA 1
ATOM 562 C C . ALA A 1 74 ? -38.827 5.082 4.214 1.00 70.44 74 ALA A C 1
ATOM 564 O O . ALA A 1 74 ? -39.623 4.395 4.850 1.00 70.44 74 ALA A O 1
ATOM 565 N N . ASP A 1 75 ? -38.141 6.067 4.803 1.00 71.19 75 ASP A N 1
ATOM 566 C CA . ASP A 1 75 ? -38.275 6.386 6.233 1.00 71.19 75 ASP A CA 1
ATOM 567 C C . ASP A 1 75 ? -39.645 7.011 6.540 1.00 71.19 75 ASP A C 1
ATOM 569 O O . ASP A 1 75 ? -40.251 6.745 7.581 1.00 71.19 75 ASP A O 1
ATOM 573 N N . VAL A 1 76 ? -40.180 7.808 5.609 1.00 73.94 76 VAL A N 1
ATOM 574 C CA . VAL A 1 76 ? -41.530 8.383 5.720 1.00 73.94 76 VAL A CA 1
ATOM 575 C C . VAL A 1 76 ? -42.601 7.298 5.597 1.00 73.94 76 VAL A C 1
ATOM 577 O O . VAL A 1 76 ? -43.586 7.311 6.344 1.00 73.94 76 VAL A O 1
ATOM 580 N N . GLU A 1 77 ? -42.417 6.346 4.683 1.00 76.94 77 GLU A N 1
ATOM 581 C CA . GLU A 1 77 ? -43.289 5.176 4.559 1.00 76.94 77 GLU A CA 1
ATOM 582 C C . GLU A 1 77 ? -43.233 4.287 5.804 1.00 76.94 77 GLU A C 1
ATOM 584 O O . GLU A 1 77 ? -44.279 3.856 6.293 1.00 76.94 77 GLU A O 1
ATOM 589 N N . ASP A 1 78 ? -42.053 4.094 6.392 1.00 78.75 78 ASP A N 1
ATOM 590 C CA . ASP A 1 78 ? -41.892 3.334 7.630 1.00 78.75 78 ASP A CA 1
ATOM 591 C C . ASP A 1 78 ? -42.575 3.999 8.827 1.00 78.75 78 ASP A C 1
ATOM 593 O O . ASP A 1 78 ? -43.208 3.317 9.638 1.00 78.75 78 ASP A O 1
ATOM 597 N N . VAL A 1 79 ? -42.522 5.328 8.933 1.00 78.38 79 VAL A N 1
ATOM 598 C CA . VAL A 1 79 ? -43.252 6.069 9.973 1.00 78.38 79 VAL A CA 1
ATOM 599 C C . VAL A 1 79 ? -44.763 5.952 9.771 1.00 78.38 79 VAL A C 1
ATOM 601 O O . VAL A 1 79 ? -45.487 5.699 10.735 1.00 78.38 79 VAL A O 1
ATOM 604 N N . LYS A 1 80 ? -45.258 6.069 8.531 1.00 79.81 80 LYS A N 1
ATOM 605 C CA . LYS A 1 80 ? -46.686 5.870 8.221 1.00 79.81 80 LYS A CA 1
ATOM 606 C C . LYS A 1 80 ? -47.142 4.448 8.540 1.00 79.81 80 LYS A C 1
ATOM 608 O O . LYS A 1 80 ? -48.203 4.277 9.141 1.00 79.81 80 LYS A O 1
ATOM 613 N N . ARG A 1 81 ? -46.330 3.444 8.203 1.00 84.75 81 ARG A N 1
ATOM 614 C CA . ARG A 1 81 ? -46.587 2.032 8.506 1.00 84.75 81 ARG A CA 1
ATOM 615 C C . ARG A 1 81 ? -46.657 1.792 10.012 1.00 84.75 81 ARG A C 1
ATOM 617 O O . ARG A 1 81 ? -47.631 1.213 10.482 1.00 84.75 81 ARG A O 1
ATOM 624 N N . ARG A 1 82 ? -45.699 2.322 10.782 1.00 83.56 82 ARG A N 1
ATOM 625 C CA . ARG A 1 82 ? -45.703 2.241 12.255 1.00 83.56 82 ARG A CA 1
ATOM 626 C C . ARG A 1 82 ? -46.904 2.952 12.877 1.00 83.56 82 ARG A C 1
ATOM 628 O O . ARG A 1 82 ? -47.467 2.456 13.848 1.00 83.56 82 ARG A O 1
ATOM 635 N N . LEU A 1 83 ? -47.328 4.088 12.321 1.00 81.56 83 LEU A N 1
ATOM 636 C CA . LEU A 1 83 ? -48.516 4.805 12.791 1.00 81.56 83 LEU A CA 1
ATOM 637 C C . LEU A 1 83 ? -49.799 3.998 12.532 1.00 81.56 83 LEU A C 1
ATOM 639 O O . LEU A 1 83 ? -50.646 3.887 13.417 1.00 81.56 83 LEU A O 1
ATOM 643 N N . GLN A 1 84 ? -49.933 3.404 11.343 1.00 83.00 84 GLN A N 1
ATOM 644 C CA . GLN A 1 84 ? -51.061 2.531 11.008 1.00 83.00 84 GLN A CA 1
ATOM 645 C C . GLN A 1 84 ? -51.093 1.279 11.891 1.00 83.00 84 GLN A C 1
ATOM 647 O O . GLN A 1 84 ? -52.156 0.907 12.380 1.00 83.00 84 GLN A O 1
ATOM 652 N N . GLU A 1 85 ? -49.939 0.672 12.158 1.00 84.88 85 GLU A N 1
ATOM 653 C CA . GLU A 1 85 ? -49.803 -0.479 13.054 1.00 84.88 85 GLU A CA 1
ATOM 654 C C . GLU A 1 85 ? -50.123 -0.111 14.516 1.00 84.88 85 GLU A C 1
ATOM 656 O O . GLU A 1 85 ? -50.797 -0.861 15.226 1.00 84.88 85 GLU A O 1
ATOM 661 N N . SER A 1 86 ? -49.751 1.094 14.960 1.00 78.62 86 SER A N 1
ATOM 662 C CA . SER A 1 86 ? -50.124 1.619 16.279 1.00 78.62 86 SER A CA 1
ATOM 663 C C . SER A 1 86 ? -51.629 1.881 16.405 1.00 78.62 86 SER A C 1
ATOM 665 O O . SER A 1 86 ? -52.207 1.619 17.455 1.00 78.62 86 SER A O 1
ATOM 667 N N . LEU A 1 87 ? -52.284 2.388 15.360 1.00 77.81 87 LEU A N 1
ATOM 668 C CA . LEU A 1 87 ? -53.735 2.607 15.361 1.00 77.81 87 LEU A CA 1
ATOM 669 C C . LEU A 1 87 ? -54.505 1.285 15.300 1.00 77.81 87 LEU A C 1
ATOM 671 O O . LEU A 1 87 ? -55.463 1.096 16.046 1.00 77.81 87 LEU A O 1
ATOM 675 N N . ALA A 1 88 ? -54.057 0.345 14.465 1.00 78.06 88 ALA A N 1
ATOM 676 C CA . ALA A 1 88 ? -54.632 -0.994 14.392 1.00 78.06 88 ALA A CA 1
ATOM 677 C C . ALA A 1 88 ? -54.476 -1.751 15.719 1.00 78.06 88 ALA A C 1
ATOM 679 O O . ALA A 1 88 ? -55.422 -2.393 16.171 1.00 78.06 88 ALA A O 1
ATOM 680 N N . SER A 1 89 ? -53.322 -1.629 16.383 1.00 76.06 89 SER A N 1
ATOM 681 C CA . SER A 1 89 ? -53.105 -2.230 17.705 1.00 76.06 89 SER A CA 1
ATOM 682 C C . SER A 1 89 ? -53.925 -1.555 18.808 1.00 76.06 89 SER A C 1
ATOM 684 O O . SER A 1 89 ? -54.385 -2.251 19.709 1.00 76.06 89 SER A O 1
ATOM 686 N N . HIS A 1 90 ? -54.204 -0.249 18.721 1.00 75.75 90 HIS A N 1
ATOM 687 C CA . HIS A 1 90 ? -55.098 0.434 19.663 1.00 75.75 90 HIS A CA 1
ATOM 688 C C . HIS A 1 90 ? -56.562 -0.016 19.510 1.00 75.75 90 HIS A C 1
ATOM 690 O O . HIS A 1 90 ? -57.225 -0.301 20.504 1.00 75.75 90 HIS A O 1
ATOM 696 N N . ILE A 1 91 ? -57.052 -0.155 18.273 1.00 72.56 91 ILE A N 1
ATOM 697 C CA . ILE A 1 91 ? -58.414 -0.646 17.986 1.00 72.56 91 ILE A CA 1
ATOM 698 C C . ILE A 1 91 ? -58.555 -2.128 18.378 1.00 72.56 91 ILE A C 1
ATOM 700 O O . ILE A 1 91 ? -59.548 -2.526 18.987 1.00 72.56 91 ILE A O 1
ATOM 704 N N . ALA A 1 92 ? -57.542 -2.952 18.092 1.00 68.44 92 ALA A N 1
ATOM 705 C CA . ALA A 1 92 ? -57.497 -4.339 18.556 1.00 68.44 92 ALA A CA 1
ATOM 706 C C . ALA A 1 92 ? -57.387 -4.434 20.091 1.00 68.44 92 ALA A C 1
ATOM 708 O O . ALA A 1 92 ? -57.947 -5.349 20.692 1.00 68.44 92 ALA A O 1
ATOM 709 N N . GLY A 1 93 ? -56.713 -3.475 20.732 1.00 65.50 93 GLY A N 1
ATOM 710 C CA . GLY A 1 93 ? -56.627 -3.344 22.186 1.00 65.50 93 GLY A CA 1
ATOM 711 C C . GLY A 1 93 ? -57.963 -2.990 22.845 1.00 65.50 93 GLY A C 1
ATOM 712 O O . GLY A 1 93 ? -58.274 -3.534 23.901 1.00 65.50 93 GLY A O 1
ATOM 713 N N . GLU A 1 94 ? -58.794 -2.153 22.217 1.00 63.44 94 GLU A N 1
ATOM 714 C CA . GLU A 1 94 ? -60.166 -1.878 22.680 1.00 63.44 94 GLU A CA 1
ATOM 715 C C . GLU A 1 94 ? -61.082 -3.103 22.548 1.00 63.44 94 GLU A C 1
ATOM 717 O O . GLU A 1 94 ? -61.826 -3.414 23.481 1.00 63.44 94 GLU A O 1
ATOM 722 N N . ALA A 1 95 ? -60.984 -3.853 21.445 1.00 60.84 95 ALA A N 1
ATOM 723 C CA . ALA A 1 95 ? -61.686 -5.132 21.306 1.00 60.84 95 ALA A CA 1
ATOM 724 C C . ALA A 1 95 ? -61.212 -6.154 22.359 1.00 60.84 95 ALA A C 1
ATOM 726 O O . ALA A 1 95 ? -62.027 -6.801 23.018 1.00 60.84 95 ALA A O 1
ATOM 727 N N . GLY A 1 96 ? -59.898 -6.217 22.603 1.00 62.81 96 GLY A N 1
ATOM 728 C CA . GLY A 1 96 ? -59.305 -7.021 23.669 1.00 62.81 96 GLY A CA 1
ATOM 729 C C . GLY A 1 96 ? -59.743 -6.589 25.071 1.00 62.81 96 GLY A C 1
ATOM 730 O O . GLY A 1 96 ? -59.896 -7.442 25.937 1.00 62.81 96 GLY A O 1
ATOM 731 N N . SER A 1 97 ? -60.002 -5.298 25.302 1.00 65.44 97 SER A N 1
ATOM 732 C CA . SER A 1 97 ? -60.532 -4.772 26.569 1.00 65.44 97 SER A CA 1
ATOM 733 C C . SER A 1 97 ? -61.937 -5.304 26.852 1.00 65.44 97 SER A C 1
ATOM 735 O O . SER A 1 97 ? -62.210 -5.756 27.965 1.00 65.44 97 SER A O 1
ATOM 737 N N . SER A 1 98 ? -62.802 -5.353 25.833 1.00 71.88 98 SER A N 1
ATOM 738 C CA . SER A 1 98 ? -64.135 -5.964 25.932 1.00 71.88 98 SER A CA 1
ATOM 739 C C . SER A 1 98 ? -64.057 -7.463 26.256 1.00 71.88 98 SER A C 1
ATOM 741 O O . SER A 1 98 ? -64.748 -7.945 27.159 1.00 71.88 98 SER A O 1
ATOM 743 N N . ASP A 1 99 ? -63.170 -8.199 25.583 1.00 73.69 99 ASP A N 1
ATOM 744 C CA . ASP A 1 99 ? -62.944 -9.627 25.847 1.00 73.69 99 ASP A CA 1
ATOM 745 C C . ASP A 1 99 ? -62.320 -9.875 27.229 1.00 73.69 99 ASP A C 1
ATOM 747 O O . ASP A 1 99 ? -62.711 -10.809 27.930 1.00 73.69 99 ASP A O 1
ATOM 751 N N . LEU A 1 100 ? -61.419 -8.996 27.678 1.00 70.56 100 LEU A N 1
ATOM 752 C CA . LEU A 1 100 ? -60.879 -8.973 29.038 1.00 70.56 100 LEU A CA 1
ATOM 753 C C . LEU A 1 100 ? -61.980 -8.719 30.067 1.00 70.56 100 LEU A C 1
ATOM 755 O O . LEU A 1 100 ? -61.975 -9.359 31.114 1.00 70.56 100 LEU A O 1
ATOM 759 N N . THR A 1 101 ? -62.950 -7.844 29.780 1.00 75.94 101 THR A N 1
ATOM 760 C CA . THR A 1 101 ? -64.066 -7.580 30.704 1.00 75.94 101 THR A CA 1
ATOM 761 C C . THR A 1 101 ? -64.982 -8.801 30.822 1.00 75.94 101 THR A C 1
ATOM 763 O O . THR A 1 101 ? -65.378 -9.177 31.927 1.00 75.94 101 THR A O 1
ATOM 766 N N . ALA A 1 102 ? -65.268 -9.472 29.701 1.00 80.31 102 ALA A N 1
ATOM 767 C CA . ALA A 1 102 ? -66.043 -10.711 29.679 1.00 80.31 102 ALA A CA 1
ATOM 768 C C . ALA A 1 102 ? -65.304 -11.876 30.364 1.00 80.31 102 ALA A C 1
ATOM 770 O O . ALA A 1 102 ? -65.914 -12.653 31.105 1.00 80.31 102 ALA A O 1
ATOM 771 N N . ALA A 1 103 ? -63.987 -11.982 30.169 1.00 78.00 103 ALA A N 1
ATOM 772 C CA . ALA A 1 103 ? -63.143 -12.950 30.861 1.00 78.00 103 ALA A CA 1
ATOM 773 C C . ALA A 1 103 ? -63.106 -12.682 32.372 1.00 78.00 103 ALA A C 1
ATOM 775 O O . ALA A 1 103 ? -63.234 -13.619 33.155 1.00 78.00 103 ALA A O 1
ATOM 776 N N . LEU A 1 104 ? -63.024 -11.415 32.794 1.00 76.50 104 LEU A N 1
ATOM 777 C CA . LEU A 1 104 ? -63.036 -11.031 34.206 1.00 76.50 104 LEU A CA 1
ATOM 778 C C . LEU A 1 104 ? -64.361 -11.399 34.887 1.00 76.50 104 LEU A C 1
ATOM 780 O O . LEU A 1 104 ? -64.349 -11.889 36.013 1.00 76.50 104 LEU A O 1
ATOM 784 N N . ALA A 1 105 ? -65.492 -11.217 34.199 1.00 80.88 105 ALA A N 1
ATOM 785 C CA . ALA A 1 105 ? -66.809 -11.608 34.700 1.00 80.88 105 ALA A CA 1
ATOM 786 C C . ALA A 1 105 ? -66.928 -13.133 34.874 1.00 80.88 105 ALA A C 1
ATOM 788 O O . ALA A 1 105 ? -67.367 -13.603 35.924 1.00 80.88 105 ALA A O 1
ATOM 789 N N . ARG A 1 106 ? -66.452 -13.917 33.895 1.00 84.25 106 ARG A N 1
ATOM 790 C CA . ARG A 1 106 ? -66.382 -15.386 34.008 1.00 84.25 106 ARG A CA 1
ATOM 791 C C . ARG A 1 106 ? -65.457 -15.825 35.142 1.00 84.25 106 ARG A C 1
ATOM 793 O O . ARG A 1 106 ? -65.817 -16.700 35.922 1.00 84.25 106 ARG A O 1
ATOM 800 N N . GLN A 1 107 ? -64.304 -15.172 35.284 1.00 80.25 107 GLN A N 1
ATOM 801 C CA . GLN A 1 107 ? -63.357 -15.434 36.366 1.00 80.25 107 GLN A CA 1
ATOM 802 C C . GLN A 1 107 ? -63.948 -15.081 37.738 1.00 80.25 107 GLN A C 1
ATOM 804 O O . GLN A 1 107 ? -63.637 -15.734 38.733 1.00 80.25 107 GLN A O 1
ATOM 809 N N . GLN A 1 108 ? -64.786 -14.045 37.826 1.00 80.38 108 GLN A N 1
ATOM 810 C CA . GLN A 1 108 ? -65.497 -13.686 39.052 1.00 80.38 108 GLN A CA 1
ATOM 811 C C . GLN A 1 108 ? -66.552 -14.733 39.407 1.00 80.38 108 GLN A C 1
ATOM 813 O O . GLN A 1 108 ? -66.601 -15.162 40.557 1.00 80.38 108 GLN A O 1
ATOM 818 N N . GLU A 1 109 ? -67.340 -15.195 38.438 1.00 84.44 109 GLU A N 1
ATOM 819 C CA . GLU A 1 109 ? -68.323 -16.261 38.644 1.00 84.44 109 GLU A CA 1
ATOM 820 C C . GLU A 1 109 ? -67.642 -17.568 39.083 1.00 84.44 109 GLU A C 1
ATOM 822 O O . GLU A 1 109 ? -68.016 -18.163 40.097 1.00 84.44 109 GLU A O 1
ATOM 827 N N . GLU A 1 110 ? -66.554 -17.956 38.419 1.00 83.19 110 GLU A N 1
ATOM 828 C CA . GLU A 1 110 ? -65.748 -19.114 38.803 1.00 83.19 110 GLU A CA 1
ATOM 829 C C . GLU A 1 110 ? -65.129 -18.945 40.199 1.00 83.19 110 GLU A C 1
ATOM 831 O O . GLU A 1 110 ? -65.186 -19.863 41.014 1.00 83.19 110 GLU A O 1
ATOM 836 N N . ASN A 1 111 ? -64.641 -17.749 40.549 1.00 78.00 111 ASN A N 1
ATOM 837 C CA . ASN A 1 111 ? -64.171 -17.454 41.905 1.00 78.00 111 ASN A CA 1
ATOM 838 C C . ASN A 1 111 ? -65.282 -17.565 42.953 1.00 78.00 111 ASN A C 1
ATOM 840 O O . ASN A 1 111 ? -65.029 -18.064 44.050 1.00 78.00 111 ASN A O 1
ATOM 844 N N . THR A 1 112 ? -66.504 -17.110 42.661 1.00 83.94 112 THR A N 1
ATOM 845 C CA . THR A 1 112 ? -67.633 -17.272 43.594 1.00 83.94 112 THR A CA 1
ATOM 846 C C . THR A 1 112 ? -68.003 -18.742 43.770 1.00 83.94 112 THR A C 1
ATOM 848 O O . THR A 1 112 ? -68.242 -19.184 44.893 1.00 83.94 112 THR A O 1
ATOM 851 N N . ARG A 1 113 ? -67.946 -19.531 42.693 1.00 87.00 113 ARG A N 1
ATOM 852 C CA . ARG A 1 113 ? -68.175 -20.976 42.728 1.00 87.00 113 ARG A CA 1
ATOM 853 C C . ARG A 1 113 ? -67.103 -21.702 43.543 1.00 87.00 113 ARG A C 1
ATOM 855 O O . ARG A 1 113 ? -67.452 -22.451 44.451 1.00 87.00 113 ARG A O 1
ATOM 862 N N . MET A 1 114 ? -65.826 -21.411 43.294 1.00 81.06 114 MET A N 1
ATOM 863 C CA . MET A 1 114 ? -64.695 -21.955 44.053 1.00 81.06 114 MET A CA 1
ATOM 864 C C . MET A 1 114 ? -64.756 -21.544 45.526 1.00 81.06 114 MET A C 1
ATOM 866 O O . MET A 1 114 ? -64.468 -22.355 46.399 1.00 81.06 114 MET A O 1
ATOM 870 N N . ARG A 1 115 ? -65.181 -20.311 45.841 1.00 81.94 115 ARG A N 1
ATOM 871 C CA . ARG A 1 115 ? -65.403 -19.872 47.230 1.00 81.94 115 ARG A CA 1
ATOM 872 C C . ARG A 1 115 ? -66.490 -20.689 47.923 1.00 81.94 115 ARG A C 1
ATOM 874 O O . ARG A 1 115 ? -66.258 -21.142 49.040 1.00 81.94 115 ARG A O 1
ATOM 881 N N . ASN A 1 116 ? -67.621 -20.926 47.261 1.00 80.12 116 ASN A N 1
ATOM 882 C CA . ASN A 1 116 ? -68.706 -21.746 47.806 1.00 80.12 116 ASN A CA 1
ATOM 883 C C . ASN A 1 116 ? -68.275 -23.211 47.994 1.00 80.12 116 ASN A C 1
ATOM 885 O O . ASN A 1 116 ? -68.608 -23.839 48.998 1.00 80.12 116 ASN A O 1
ATOM 889 N N . GLU A 1 117 ? -67.491 -23.750 47.059 1.00 82.25 117 GLU A N 1
ATOM 890 C CA . GLU A 1 117 ? -66.948 -25.107 47.145 1.00 82.25 117 GLU A CA 1
ATOM 891 C C . GLU A 1 117 ? -65.929 -25.235 48.287 1.00 82.25 117 GLU A C 1
ATOM 893 O O . GLU A 1 117 ? -66.045 -26.146 49.108 1.00 82.25 117 GLU A O 1
ATOM 898 N N . VAL A 1 118 ? -65.014 -24.267 48.427 1.00 77.31 118 VAL A N 1
ATOM 899 C CA . VAL A 1 118 ? -64.067 -24.158 49.550 1.00 77.31 118 VAL A CA 1
ATOM 900 C C . VAL A 1 118 ? -64.795 -24.008 50.883 1.00 77.31 118 VAL A C 1
ATOM 902 O O . VAL A 1 118 ? -64.365 -24.594 51.873 1.00 77.31 118 VAL A O 1
ATOM 905 N N . GLU A 1 119 ? -65.899 -23.263 50.938 1.00 78.69 119 GLU A N 1
ATOM 906 C CA . GLU A 1 119 ? -66.711 -23.122 52.148 1.00 78.69 119 GLU A CA 1
ATOM 907 C C .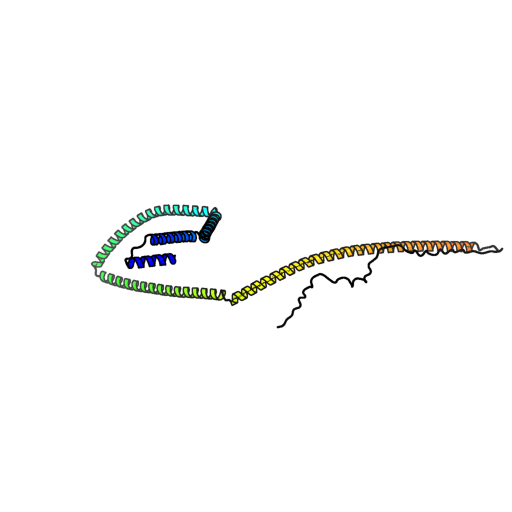 GLU A 1 119 ? -67.427 -24.435 52.512 1.00 78.69 119 GLU A C 1
ATOM 909 O O . GLU A 1 119 ? -67.459 -24.817 53.687 1.00 78.69 119 GLU A O 1
ATOM 914 N N . SER A 1 120 ? -67.908 -25.185 51.514 1.00 76.56 120 SER A N 1
ATOM 915 C CA . SER A 1 120 ? -68.476 -26.526 51.713 1.00 76.56 120 SER A CA 1
ATOM 916 C C . SER A 1 120 ? -67.423 -27.533 52.199 1.00 76.56 120 SER A C 1
ATOM 918 O O . SER A 1 120 ? -67.656 -28.260 53.168 1.00 76.56 120 SER A O 1
ATOM 920 N N . LEU A 1 121 ? -66.220 -27.500 51.613 1.00 69.00 121 LEU A N 1
ATOM 921 C CA . LEU A 1 121 ? -65.094 -28.357 51.977 1.00 69.00 121 LEU A CA 1
ATOM 922 C C . LEU A 1 121 ? -64.539 -27.991 53.354 1.00 69.00 121 LEU A C 1
ATOM 924 O O . LEU A 1 121 ? -64.216 -28.890 54.131 1.00 69.00 121 LEU A O 1
ATOM 928 N N . ARG A 1 122 ? -64.493 -26.698 53.711 1.00 67.25 122 ARG A N 1
ATOM 929 C CA . ARG A 1 122 ? -64.167 -26.222 55.068 1.00 67.25 122 ARG A CA 1
ATOM 930 C C . ARG A 1 122 ? -65.162 -26.749 56.091 1.00 67.25 122 ARG A C 1
ATOM 932 O O . ARG A 1 122 ? -64.751 -27.246 57.135 1.00 67.25 122 ARG A O 1
ATOM 939 N N . ARG A 1 123 ? -66.464 -26.685 55.797 1.00 65.81 123 ARG A N 1
ATOM 940 C CA . ARG A 1 123 ? -67.498 -27.264 56.673 1.00 65.81 123 ARG A CA 1
ATOM 941 C C . ARG A 1 123 ? -67.327 -28.777 56.834 1.00 65.81 123 ARG A C 1
ATOM 943 O O . ARG A 1 123 ? -67.536 -29.292 57.929 1.00 65.81 123 ARG A O 1
ATOM 950 N N . GLN A 1 124 ? -66.893 -29.477 55.786 1.00 60.12 124 GLN A N 1
ATOM 951 C CA . GLN A 1 124 ? -66.643 -30.920 55.826 1.00 60.12 124 GLN A CA 1
ATOM 952 C C . GLN A 1 124 ? -65.345 -31.297 56.570 1.00 60.12 124 GLN A C 1
ATOM 954 O O . GLN A 1 124 ? -65.301 -32.327 57.239 1.00 60.12 124 GLN A O 1
ATOM 959 N N . THR A 1 125 ? -64.300 -30.464 56.510 1.00 57.75 125 THR A N 1
ATOM 960 C CA . THR A 1 125 ? -63.011 -30.699 57.198 1.00 57.75 125 THR A CA 1
ATOM 961 C C . THR A 1 125 ? -63.024 -30.314 58.676 1.00 57.75 125 THR A C 1
ATOM 963 O O . THR A 1 125 ? -62.314 -30.942 59.458 1.00 57.75 125 THR A O 1
ATOM 966 N N . VAL A 1 126 ? -63.836 -29.332 59.084 1.00 57.84 126 VAL A N 1
ATOM 967 C CA . VAL A 1 126 ? -63.947 -28.898 60.492 1.00 57.84 126 VAL A CA 1
ATOM 968 C C . VAL A 1 126 ? -64.745 -29.895 61.352 1.00 57.84 126 VAL A C 1
ATOM 970 O O . VAL A 1 126 ? -64.499 -29.988 62.551 1.00 57.84 126 VAL A O 1
ATOM 973 N N . ASN A 1 127 ? -65.623 -30.709 60.753 1.00 54.47 127 ASN A N 1
ATOM 974 C CA . ASN A 1 127 ? -66.505 -31.632 61.484 1.00 54.47 127 ASN A CA 1
ATOM 975 C C . ASN A 1 127 ? -66.042 -33.107 61.509 1.00 54.47 127 ASN A C 1
ATOM 977 O O . ASN A 1 127 ? -66.770 -33.960 62.013 1.00 54.47 127 ASN A O 1
ATOM 981 N N . GLY A 1 128 ? -64.852 -33.442 60.993 1.00 52.84 128 GLY A N 1
ATOM 982 C CA . GLY A 1 128 ? -64.357 -34.824 60.951 1.00 52.84 128 GLY A CA 1
ATOM 983 C C . GLY A 1 128 ? -62.877 -34.958 61.313 1.00 52.84 128 GLY A C 1
ATOM 984 O O . GLY A 1 128 ? -62.063 -34.105 60.967 1.00 52.84 128 GLY A O 1
ATOM 985 N N . ALA A 1 129 ? -62.503 -36.080 61.940 1.00 55.16 129 ALA A N 1
ATOM 986 C CA . ALA A 1 129 ? -61.142 -36.430 62.387 1.00 55.16 129 ALA A CA 1
ATOM 987 C C . ALA A 1 129 ? -60.038 -36.390 61.293 1.00 55.16 129 ALA A C 1
ATOM 989 O O . ALA A 1 129 ? -58.855 -36.556 61.589 1.00 55.16 129 ALA A O 1
ATOM 990 N N . ASN A 1 130 ? -60.401 -36.125 60.035 1.00 55.75 130 ASN A N 1
ATOM 991 C CA . ASN A 1 130 ? -59.493 -35.901 58.910 1.00 55.75 130 ASN A CA 1
ATOM 992 C C . ASN A 1 130 ? -58.913 -34.469 58.852 1.00 55.75 130 ASN A C 1
ATOM 994 O O . ASN A 1 130 ? -57.898 -34.263 58.188 1.00 55.75 130 ASN A O 1
ATOM 998 N N . GLY A 1 131 ? -59.485 -33.491 59.568 1.00 57.41 131 GLY A N 1
ATOM 999 C CA . GLY A 1 131 ? -58.987 -32.106 59.596 1.00 57.41 131 GLY A CA 1
ATOM 1000 C C . GLY A 1 131 ? -57.595 -31.955 60.226 1.00 57.41 131 GLY A C 1
ATOM 1001 O O . GLY A 1 131 ? -56.769 -31.189 59.735 1.00 57.41 131 GLY A O 1
ATOM 1002 N N . ALA A 1 132 ? -57.278 -32.753 61.251 1.00 59.12 132 ALA A N 1
ATOM 1003 C CA . ALA A 1 132 ? -55.955 -32.749 61.882 1.00 59.12 132 ALA A CA 1
ATOM 1004 C C . ALA A 1 132 ? -54.860 -33.320 60.959 1.00 59.12 132 ALA A C 1
ATOM 1006 O O . ALA A 1 132 ? -53.753 -32.787 60.919 1.00 59.12 132 ALA A O 1
ATOM 1007 N N . LYS A 1 133 ? -55.181 -34.355 60.165 1.00 61.34 133 LYS A N 1
ATOM 1008 C CA . LYS A 1 133 ? -54.276 -34.906 59.138 1.00 61.34 133 LYS A CA 1
ATOM 1009 C C . LYS A 1 133 ? -54.066 -33.920 57.982 1.00 61.34 133 LYS A C 1
ATOM 1011 O O . LYS A 1 133 ? -52.940 -33.761 57.529 1.00 61.34 133 LYS A O 1
ATOM 1016 N N . SER A 1 134 ? -55.120 -33.213 57.564 1.00 71.62 134 SER A N 1
ATOM 1017 C CA . SER A 1 134 ? -55.045 -32.145 56.555 1.00 71.62 134 SER A CA 1
ATOM 1018 C C . SER A 1 134 ? -54.168 -30.972 57.003 1.00 71.62 134 SER A C 1
ATOM 1020 O O . SER A 1 134 ? -53.405 -30.445 56.200 1.00 71.62 134 SER A O 1
ATOM 1022 N N . LEU A 1 135 ? -54.261 -30.560 58.270 1.00 73.56 135 LEU A N 1
ATOM 1023 C CA . LEU A 1 135 ? -53.451 -29.466 58.808 1.00 73.56 135 LEU A CA 1
ATOM 1024 C C . LEU A 1 135 ? -51.969 -29.859 58.895 1.00 73.56 135 LEU A C 1
ATOM 1026 O O . LEU A 1 135 ? -51.097 -29.073 58.536 1.00 73.56 135 LEU A O 1
ATOM 1030 N N . HIS A 1 136 ? -51.684 -31.089 59.333 1.00 77.56 136 HIS A N 1
ATOM 1031 C CA . HIS A 1 136 ? -50.319 -31.615 59.394 1.00 77.56 136 HIS A CA 1
ATOM 1032 C C . HIS A 1 136 ? -49.688 -31.747 58.000 1.00 77.56 136 HIS A C 1
ATOM 1034 O O . HIS A 1 136 ? -48.522 -31.402 57.823 1.00 77.56 136 HIS A O 1
ATOM 1040 N N . GLN A 1 137 ? -50.467 -32.183 57.003 1.00 83.06 137 GLN A N 1
ATOM 1041 C CA . GLN A 1 137 ? -50.029 -32.228 55.608 1.00 83.06 137 GLN A CA 1
ATOM 1042 C C . GLN A 1 137 ? -49.733 -30.823 55.068 1.00 83.06 137 GLN A C 1
ATOM 1044 O O . GLN A 1 137 ? -48.671 -30.610 54.498 1.00 83.06 137 GLN A O 1
ATOM 1049 N N . GLN A 1 138 ? -50.607 -29.842 55.320 1.00 84.12 138 GLN A N 1
ATOM 1050 C CA . GLN A 1 138 ? -50.368 -28.456 54.906 1.00 84.12 138 GLN A CA 1
ATOM 1051 C C . GLN A 1 138 ? -49.108 -27.866 55.544 1.00 84.12 138 GLN A C 1
ATOM 1053 O O . GLN A 1 138 ? -48.336 -27.204 54.861 1.00 84.12 138 GLN A O 1
ATOM 1058 N N . LEU A 1 139 ? -48.865 -28.123 56.832 1.00 85.12 139 LEU A N 1
ATOM 1059 C CA . LEU A 1 139 ? -47.627 -27.725 57.511 1.00 85.12 139 LEU A CA 1
ATOM 1060 C C . LEU A 1 139 ? -46.386 -28.348 56.854 1.00 85.12 139 LEU A C 1
ATOM 1062 O O . LEU A 1 139 ? -45.406 -27.643 56.617 1.00 85.12 139 LEU A O 1
ATOM 1066 N N . ALA A 1 140 ? -46.441 -29.636 56.504 1.00 88.88 140 ALA A N 1
ATOM 1067 C CA . ALA A 1 140 ? -45.356 -30.313 55.798 1.00 88.88 140 ALA A CA 1
ATOM 1068 C C . ALA A 1 140 ? -45.132 -29.744 54.384 1.00 88.88 140 ALA A C 1
ATOM 1070 O O . ALA A 1 140 ? -43.985 -29.541 53.978 1.00 88.88 140 ALA A O 1
ATOM 1071 N N . ASP A 1 141 ? -46.207 -29.427 53.661 1.00 88.69 141 ASP A N 1
ATOM 1072 C CA . ASP A 1 141 ? -46.151 -28.805 52.337 1.00 88.69 141 ASP A CA 1
ATOM 1073 C C . ASP A 1 141 ? -45.581 -27.377 52.417 1.00 88.69 141 ASP A C 1
ATOM 1075 O O . ASP A 1 141 ? -44.762 -26.987 51.582 1.00 88.69 141 ASP A O 1
ATOM 1079 N N . PHE A 1 142 ? -45.931 -26.610 53.459 1.00 93.81 142 PHE A N 1
ATOM 1080 C CA . PHE A 1 142 ? -45.337 -25.297 53.731 1.00 93.81 142 PHE A CA 1
ATOM 1081 C C . PHE A 1 142 ? -43.842 -25.397 54.035 1.00 93.81 142 PHE A C 1
ATOM 1083 O O . PHE A 1 142 ? -43.060 -24.600 53.514 1.00 93.81 142 PHE A O 1
ATOM 1090 N N . ASP A 1 143 ? -43.415 -26.381 54.826 1.00 92.69 143 ASP A N 1
ATOM 1091 C CA . ASP A 1 143 ? -41.995 -26.602 55.105 1.00 92.69 143 ASP A CA 1
ATOM 1092 C C . ASP A 1 143 ? -41.220 -27.062 53.861 1.00 92.69 143 ASP A C 1
ATOM 1094 O O . ASP A 1 143 ? -40.080 -26.635 53.646 1.00 92.69 143 ASP A O 1
ATOM 1098 N N . ALA A 1 144 ? -41.825 -27.889 53.004 1.00 93.62 144 ALA A N 1
ATOM 1099 C CA . ALA A 1 144 ? -41.248 -28.275 51.719 1.00 93.62 144 ALA A CA 1
ATOM 1100 C C . ALA A 1 144 ? -41.118 -27.067 50.777 1.00 93.62 144 ALA A C 1
ATOM 1102 O O . ALA A 1 144 ? -40.058 -26.857 50.180 1.00 93.62 144 ALA A O 1
ATOM 1103 N N . MET A 1 145 ? -42.150 -26.223 50.706 1.00 94.94 145 MET A N 1
ATOM 1104 C CA . MET A 1 145 ? -42.148 -24.997 49.909 1.00 94.94 145 MET A CA 1
ATOM 1105 C C . MET A 1 145 ? -41.106 -24.000 50.419 1.00 94.94 145 MET A C 1
ATOM 1107 O O . MET A 1 145 ? -40.342 -23.449 49.629 1.00 94.94 145 MET A O 1
ATOM 1111 N N . LYS A 1 146 ? -40.994 -23.831 51.740 1.00 96.06 146 LYS A N 1
ATOM 1112 C CA . LYS A 1 146 ? -39.962 -23.006 52.376 1.00 96.06 146 LYS A CA 1
ATOM 1113 C C . LYS A 1 146 ? -38.559 -23.502 52.030 1.00 96.06 146 LYS A C 1
ATOM 1115 O O . LYS A 1 146 ? -37.711 -22.696 51.659 1.00 96.06 146 LYS A O 1
ATOM 1120 N N . LYS A 1 147 ? -38.303 -24.814 52.107 1.00 97.44 147 LYS A N 1
ATOM 1121 C CA . LYS A 1 147 ? -37.010 -25.405 51.711 1.00 97.44 147 LYS A CA 1
ATOM 1122 C C . LYS A 1 147 ? -36.719 -25.195 50.224 1.00 97.44 147 LYS A C 1
ATOM 1124 O O . LYS A 1 147 ? -35.595 -24.838 49.878 1.00 97.44 147 LYS A O 1
ATOM 1129 N N . SER A 1 148 ? -37.719 -25.374 49.361 1.00 96.38 148 SER A N 1
ATOM 1130 C CA . SER A 1 148 ? -37.594 -25.130 47.921 1.00 96.38 148 SER A CA 1
ATOM 1131 C C . SER A 1 148 ? -37.270 -23.666 47.621 1.00 96.38 148 SER A C 1
ATOM 1133 O O . SER A 1 148 ? -36.374 -23.390 46.829 1.00 96.38 148 SER A O 1
ATOM 1135 N N . LEU A 1 149 ? -37.950 -22.729 48.287 1.00 97.06 149 LEU A N 1
ATOM 1136 C CA . LEU A 1 149 ? -37.730 -21.295 48.112 1.00 97.06 149 LEU A CA 1
ATOM 1137 C C . LEU A 1 149 ? -36.344 -20.873 48.607 1.00 97.06 149 LEU A C 1
ATOM 1139 O O . LEU A 1 149 ? -35.646 -20.140 47.915 1.00 97.06 149 LEU A O 1
ATOM 1143 N N . MET A 1 150 ? -35.917 -21.370 49.771 1.00 97.50 150 MET A N 1
ATOM 1144 C CA . MET A 1 150 ? -34.573 -21.116 50.300 1.00 97.50 150 MET A CA 1
ATOM 1145 C C . MET A 1 150 ? -33.488 -21.624 49.347 1.00 97.50 150 MET A C 1
ATOM 1147 O O . MET A 1 150 ? -32.506 -20.925 49.111 1.00 97.50 150 MET A O 1
ATOM 1151 N N . ARG A 1 151 ? -33.683 -22.811 48.757 1.00 97.56 151 ARG A N 1
ATOM 1152 C CA . ARG A 1 151 ? -32.755 -23.375 47.773 1.00 97.56 151 ARG A CA 1
ATOM 1153 C C . ARG A 1 151 ? -32.723 -22.564 46.479 1.00 97.56 151 ARG A C 1
ATOM 1155 O O . ARG A 1 151 ? -31.645 -22.343 45.943 1.00 97.56 151 ARG A O 1
ATOM 1162 N N . ASP A 1 152 ? -33.870 -22.106 45.980 1.00 97.19 152 ASP A N 1
ATOM 1163 C CA . ASP A 1 152 ? -33.911 -21.265 44.776 1.00 97.19 152 ASP A CA 1
ATOM 1164 C C . ASP A 1 152 ? -33.263 -19.896 45.014 1.00 97.19 152 ASP A C 1
ATOM 1166 O O . ASP A 1 152 ? -32.492 -19.418 44.185 1.00 97.19 152 ASP A O 1
ATOM 1170 N N . LEU A 1 153 ? -33.501 -19.295 46.183 1.00 97.69 153 LEU A N 1
ATOM 1171 C CA . LEU A 1 153 ? -32.876 -18.034 46.568 1.00 97.69 153 LEU A CA 1
ATOM 1172 C C . LEU A 1 153 ? -31.356 -18.185 46.674 1.00 97.69 153 LEU A C 1
ATOM 1174 O O . LEU A 1 153 ? -30.631 -17.374 46.107 1.00 97.69 153 LEU A O 1
ATOM 1178 N N . GLN A 1 154 ? -30.878 -19.264 47.298 1.00 97.19 154 GLN A N 1
ATOM 1179 C CA . GLN A 1 154 ? -29.456 -19.598 47.331 1.00 97.19 154 GLN A CA 1
ATOM 1180 C C . GLN A 1 154 ? -28.880 -19.768 45.916 1.00 97.19 154 GLN A C 1
ATOM 1182 O O . GLN A 1 154 ? -27.915 -19.092 45.575 1.00 97.19 154 GLN A O 1
ATOM 1187 N N . ASN A 1 155 ? -29.510 -20.580 45.059 1.00 98.00 155 ASN A N 1
ATOM 1188 C CA . ASN A 1 155 ? -29.058 -20.795 43.679 1.00 98.00 155 ASN A CA 1
ATOM 1189 C C . ASN A 1 155 ? -29.052 -19.497 42.847 1.00 98.00 155 ASN A C 1
ATOM 1191 O O . ASN A 1 155 ? -28.252 -19.350 41.921 1.00 98.00 155 ASN A O 1
ATOM 1195 N N . ARG A 1 156 ? -29.983 -18.568 43.107 1.00 97.69 156 ARG A N 1
ATOM 1196 C CA . ARG A 1 156 ? -30.011 -17.249 42.453 1.00 97.69 156 ARG A CA 1
ATOM 1197 C C . ARG A 1 156 ? -28.896 -16.355 42.981 1.00 97.69 156 ARG A C 1
ATOM 1199 O O . ARG A 1 156 ? -28.243 -15.717 42.166 1.00 97.69 156 ARG A O 1
ATOM 1206 N N . CYS A 1 157 ? -28.647 -16.336 44.290 1.00 97.75 157 CYS A N 1
ATOM 1207 C CA . CYS A 1 157 ? -27.526 -15.603 44.878 1.00 97.75 157 CYS A CA 1
ATOM 1208 C C . CYS A 1 157 ? -26.177 -16.114 44.355 1.00 97.75 157 CYS A C 1
ATOM 1210 O O . CYS A 1 157 ? -25.357 -15.305 43.939 1.00 97.75 157 CYS A O 1
ATOM 1212 N N . GLU A 1 158 ? -25.975 -17.431 44.300 1.00 97.50 158 GLU A N 1
ATOM 1213 C CA . GLU A 1 158 ? -24.763 -18.045 43.740 1.00 97.50 158 GLU A CA 1
ATOM 1214 C C . GLU A 1 158 ? -24.563 -17.632 42.275 1.00 97.50 158 GLU A C 1
ATOM 1216 O O . GLU A 1 158 ? -23.499 -17.132 41.920 1.00 97.50 158 GLU A O 1
ATOM 1221 N N . ARG A 1 159 ? -25.616 -17.707 41.448 1.00 97.62 159 ARG A N 1
ATOM 1222 C CA . ARG A 1 159 ? -25.551 -17.251 40.050 1.00 97.62 159 ARG A CA 1
ATOM 1223 C C . ARG A 1 159 ? -25.259 -15.761 39.908 1.00 97.62 159 ARG A C 1
ATOM 1225 O O . ARG A 1 159 ? -24.546 -15.378 38.988 1.00 97.62 159 ARG A O 1
ATOM 1232 N N . VAL A 1 160 ? -25.814 -14.911 40.771 1.00 97.81 160 VAL A N 1
ATOM 1233 C CA . VAL A 1 160 ? -25.519 -13.469 40.746 1.00 97.81 160 VAL A CA 1
ATOM 1234 C C . VAL A 1 160 ? -24.045 -13.229 41.056 1.00 97.81 160 VAL A C 1
ATOM 1236 O O . VAL A 1 160 ? -23.398 -12.510 40.304 1.00 97.81 160 VAL A O 1
ATOM 1239 N N . VAL A 1 161 ? -23.494 -13.888 42.078 1.00 97.94 161 VAL A N 1
ATOM 1240 C CA . VAL A 1 161 ? -22.070 -13.774 42.429 1.00 97.94 161 VAL A CA 1
ATOM 1241 C C . VAL A 1 161 ? -21.174 -14.286 41.297 1.00 97.94 161 VAL A C 1
ATOM 1243 O O . VAL A 1 161 ? -20.204 -13.626 40.934 1.00 97.94 161 VAL A O 1
ATOM 1246 N N . GLU A 1 162 ? -21.500 -15.426 40.684 1.00 97.44 162 GLU A N 1
ATOM 1247 C CA . GLU A 1 162 ? -20.765 -15.936 39.518 1.00 97.44 162 GLU A CA 1
ATOM 1248 C C . GLU A 1 162 ? -20.794 -14.948 38.347 1.00 97.44 162 GLU A C 1
ATOM 1250 O O . GLU A 1 162 ? -19.765 -14.693 37.715 1.00 97.44 162 GLU A O 1
ATOM 1255 N N . LEU A 1 163 ? -21.961 -14.359 38.070 1.00 97.81 163 LEU A N 1
ATOM 1256 C CA . LEU A 1 163 ? -22.108 -13.357 37.021 1.00 97.81 163 LEU A CA 1
ATOM 1257 C C . LEU A 1 163 ? -21.302 -12.095 37.333 1.00 97.81 163 LEU A C 1
ATOM 1259 O O . LEU A 1 163 ? -20.631 -11.593 36.436 1.00 97.81 163 LEU A O 1
ATOM 1263 N N . GLU A 1 164 ? -21.301 -11.621 38.577 1.00 96.81 164 GLU A N 1
ATOM 1264 C CA . GLU A 1 164 ? -20.489 -10.480 39.015 1.00 96.81 164 GLU A CA 1
ATOM 1265 C C . GLU A 1 164 ? -18.993 -10.750 38.833 1.00 96.81 164 GLU A C 1
ATOM 1267 O O . GLU A 1 164 ? -18.297 -9.950 38.208 1.00 96.81 164 GLU A O 1
ATOM 1272 N N . ILE A 1 165 ? -18.512 -11.919 39.262 1.00 97.50 165 ILE A N 1
ATOM 1273 C CA . ILE A 1 165 ? -17.116 -12.328 39.070 1.00 97.50 165 ILE A CA 1
ATOM 1274 C C . ILE A 1 165 ? -16.776 -12.411 37.577 1.00 97.50 165 ILE A C 1
ATOM 1276 O O . ILE A 1 165 ? -15.720 -11.942 37.151 1.00 97.50 165 ILE A O 1
ATOM 1280 N N . SER A 1 166 ? -17.658 -12.987 36.756 1.00 96.56 166 SER A N 1
ATOM 1281 C CA . SER A 1 166 ? -17.437 -13.093 35.308 1.00 96.56 166 SER A CA 1
ATOM 1282 C C . SER A 1 166 ? -17.419 -11.722 34.622 1.00 96.56 166 SER A C 1
ATOM 1284 O O . SER A 1 166 ? -16.604 -11.479 33.726 1.00 96.56 166 SER A O 1
ATOM 1286 N N . LEU A 1 167 ? -18.273 -10.801 35.073 1.00 97.25 167 LEU A N 1
ATOM 1287 C CA . LEU A 1 167 ? -18.343 -9.433 34.581 1.00 97.25 167 LEU A CA 1
ATOM 1288 C C . LEU A 1 167 ? -17.065 -8.677 34.941 1.00 97.25 167 LEU A C 1
ATOM 1290 O O . LEU A 1 167 ? -16.479 -8.026 34.074 1.00 97.25 167 LEU A O 1
ATOM 1294 N N . ASP A 1 168 ? -16.601 -8.797 36.182 1.00 96.25 168 ASP A N 1
ATOM 1295 C CA . ASP A 1 168 ? -15.363 -8.173 36.640 1.00 96.25 168 ASP A CA 1
ATOM 1296 C C . ASP A 1 168 ? -14.135 -8.773 35.950 1.00 96.25 168 ASP A C 1
ATOM 1298 O O . ASP A 1 168 ? -13.277 -8.025 35.480 1.00 96.25 168 ASP A O 1
ATOM 1302 N N . SER A 1 169 ? -14.098 -10.093 35.746 1.00 96.75 169 SER A N 1
ATOM 1303 C CA . SER A 1 169 ? -13.058 -10.750 34.945 1.00 96.75 169 SER A CA 1
ATOM 1304 C C . SER A 1 169 ? -13.036 -10.224 33.507 1.00 96.75 169 SER A C 1
ATOM 1306 O O . SER A 1 169 ? -11.979 -9.880 32.978 1.00 96.75 169 SER A O 1
ATOM 1308 N N . THR A 1 170 ? -14.204 -10.079 32.877 1.00 93.81 170 THR A N 1
ATOM 1309 C CA . THR A 1 170 ? -14.313 -9.554 31.508 1.00 93.81 170 THR A CA 1
ATOM 1310 C C . THR A 1 170 ? -13.885 -8.086 31.436 1.00 93.81 170 THR A C 1
ATOM 1312 O O . THR A 1 170 ? -13.177 -7.684 30.509 1.00 93.81 170 THR A O 1
ATOM 1315 N N . ARG A 1 171 ? -14.251 -7.270 32.432 1.00 96.25 171 ARG A N 1
ATOM 1316 C CA . ARG A 1 171 ? -13.800 -5.874 32.553 1.00 96.25 171 ARG A CA 1
ATOM 1317 C C . ARG A 1 171 ? -12.289 -5.778 32.721 1.00 96.25 171 ARG A C 1
ATOM 1319 O O . ARG A 1 171 ? -11.660 -4.906 32.120 1.00 96.25 171 ARG A O 1
ATOM 1326 N N . GLU A 1 172 ? -11.696 -6.652 33.524 1.00 94.44 172 GLU A N 1
ATOM 1327 C CA . GLU A 1 172 ? -10.253 -6.683 33.737 1.00 94.44 172 GLU A CA 1
ATOM 1328 C C . GLU A 1 172 ? -9.506 -7.116 32.469 1.00 94.44 172 GLU A C 1
ATOM 1330 O O . GLU A 1 172 ? -8.533 -6.463 32.081 1.00 94.44 172 GLU A O 1
ATOM 1335 N N . GLN A 1 173 ? -10.014 -8.126 31.755 1.00 91.31 173 GLN A N 1
ATOM 1336 C CA . GLN A 1 173 ? -9.502 -8.529 30.442 1.00 91.31 173 GLN A CA 1
ATOM 1337 C C . GLN A 1 173 ? -9.578 -7.379 29.434 1.00 91.31 173 GLN A C 1
ATOM 1339 O O . GLN A 1 173 ? -8.574 -7.062 28.795 1.00 91.31 173 GLN A O 1
ATOM 1344 N N . TYR A 1 174 ? -10.722 -6.696 29.338 1.00 92.19 174 TYR A N 1
ATOM 1345 C CA . TYR A 1 174 ? -10.880 -5.538 28.458 1.00 92.19 174 TYR A CA 1
ATOM 1346 C C . TYR A 1 174 ? -9.881 -4.422 28.799 1.00 92.19 174 TYR A C 1
ATOM 1348 O O . TYR A 1 174 ? -9.190 -3.911 27.919 1.00 92.19 174 TYR A O 1
ATOM 1356 N N . ASN A 1 175 ? -9.726 -4.085 30.082 1.00 91.00 175 ASN A N 1
ATOM 1357 C CA . ASN A 1 175 ? -8.759 -3.080 30.532 1.00 91.00 175 ASN A CA 1
ATOM 1358 C C . ASN A 1 175 ? -7.298 -3.503 30.313 1.00 91.00 175 ASN A C 1
ATOM 1360 O O . ASN A 1 175 ? -6.432 -2.656 30.082 1.00 91.00 175 ASN A O 1
ATOM 1364 N N . SER A 1 176 ? -6.992 -4.796 30.406 1.00 88.75 176 SER A N 1
ATOM 1365 C CA . SER A 1 176 ? -5.675 -5.347 30.077 1.00 88.75 176 SER A CA 1
ATOM 1366 C C . SER A 1 176 ? -5.388 -5.208 28.581 1.00 88.75 176 SER A C 1
ATOM 1368 O O . SER A 1 176 ? -4.354 -4.656 28.199 1.00 88.75 176 SER A O 1
ATOM 1370 N N . VAL A 1 177 ? -6.347 -5.584 27.728 1.00 84.06 177 VAL A N 1
ATOM 1371 C CA . VAL A 1 177 ? -6.246 -5.428 26.271 1.00 84.06 177 VAL A CA 1
ATOM 1372 C C . VAL A 1 177 ? -6.091 -3.957 25.900 1.00 84.06 177 VAL A C 1
ATOM 1374 O O . VAL A 1 177 ? -5.169 -3.627 25.161 1.00 84.06 177 VAL A O 1
ATOM 1377 N N . LEU A 1 178 ? -6.892 -3.059 26.473 1.00 82.75 178 LEU A N 1
ATOM 1378 C CA . LEU A 1 178 ? -6.816 -1.623 26.205 1.00 82.75 178 LEU A CA 1
ATOM 1379 C C . LEU A 1 178 ? -5.450 -1.034 26.590 1.00 82.75 178 LEU A C 1
ATOM 1381 O O . LEU A 1 178 ? -4.874 -0.257 25.830 1.00 82.75 178 LEU A O 1
ATOM 1385 N N . ARG A 1 179 ? -4.893 -1.436 27.739 1.00 81.75 179 ARG A N 1
ATOM 1386 C CA . ARG A 1 179 ? -3.549 -1.015 28.169 1.00 81.75 179 ARG A CA 1
ATOM 1387 C C . ARG A 1 179 ? -2.446 -1.618 27.301 1.00 81.75 179 ARG A C 1
ATOM 1389 O O . ARG A 1 179 ? -1.480 -0.925 26.994 1.00 81.75 179 ARG A O 1
ATOM 1396 N N . SER A 1 180 ? -2.589 -2.875 26.882 1.00 77.69 180 SER A N 1
ATOM 1397 C CA . SER A 1 180 ? -1.609 -3.544 26.018 1.00 77.69 180 SER A CA 1
ATOM 1398 C C . SER A 1 180 ? -1.616 -2.983 24.588 1.00 77.69 180 SER A C 1
ATOM 1400 O O . SER A 1 180 ? -0.547 -2.713 24.046 1.00 77.69 180 SER A O 1
ATOM 1402 N N . ALA A 1 181 ? -2.794 -2.684 24.030 1.00 71.06 181 ALA A N 1
ATOM 1403 C CA . ALA A 1 181 ? -2.972 -2.027 22.736 1.00 71.06 181 ALA A CA 1
ATOM 1404 C C . ALA A 1 181 ? -2.446 -0.581 22.734 1.00 71.06 181 ALA A C 1
ATOM 1406 O O . ALA A 1 181 ? -1.956 -0.093 21.717 1.00 71.06 181 ALA A O 1
ATOM 1407 N N . ASN A 1 182 ? -2.487 0.098 23.886 1.00 71.75 182 ASN A N 1
ATOM 1408 C CA . ASN A 1 182 ? -1.902 1.428 24.084 1.00 71.75 182 ASN A CA 1
ATOM 1409 C C . ASN A 1 182 ? -0.449 1.369 24.596 1.00 71.75 182 ASN A C 1
ATOM 1411 O O . ASN A 1 182 ? 0.090 2.349 25.116 1.00 71.75 182 ASN A O 1
ATOM 1415 N N . SER A 1 183 ? 0.212 0.213 24.470 1.00 83.25 183 SER A N 1
ATOM 1416 C CA . SER A 1 183 ? 1.612 0.088 24.852 1.00 83.25 183 SER A CA 1
ATOM 1417 C C . SER A 1 183 ? 2.465 1.003 23.977 1.00 83.25 183 SER A C 1
ATOM 1419 O O . SER A 1 183 ? 2.489 0.885 22.748 1.00 83.25 183 SER A O 1
ATOM 1421 N N . LYS A 1 184 ? 3.234 1.893 24.617 1.00 86.69 184 LYS A N 1
ATOM 1422 C CA . LYS A 1 184 ? 4.175 2.808 23.946 1.00 86.69 184 LYS A CA 1
ATOM 1423 C C . LYS A 1 184 ? 5.115 2.075 22.982 1.00 86.69 184 LYS A C 1
ATOM 1425 O O . LYS A 1 184 ? 5.566 2.650 21.995 1.00 86.69 184 LYS A O 1
ATOM 1430 N N . GLN A 1 185 ? 5.423 0.806 23.253 1.00 87.44 185 GLN A N 1
ATOM 1431 C CA . GLN A 1 185 ? 6.251 -0.019 22.377 1.00 87.44 185 GLN A CA 1
ATOM 1432 C C . GLN A 1 185 ? 5.522 -0.428 21.091 1.00 87.44 185 GLN A C 1
ATOM 1434 O O . GLN A 1 185 ? 6.128 -0.403 20.019 1.00 87.44 185 GLN A O 1
ATOM 1439 N N . GLN A 1 186 ? 4.226 -0.739 21.171 1.00 86.44 186 GLN A N 1
ATOM 1440 C CA . GLN A 1 186 ? 3.401 -1.027 19.999 1.00 86.44 186 GLN A CA 1
ATOM 1441 C C . GLN A 1 186 ? 3.205 0.229 19.144 1.00 86.44 186 GLN A C 1
ATOM 1443 O O . GLN A 1 186 ? 3.379 0.152 17.933 1.00 86.44 186 GLN A O 1
ATOM 1448 N N . GLN A 1 187 ? 2.973 1.394 19.759 1.00 89.25 187 GLN A N 1
ATOM 1449 C CA . GLN A 1 187 ? 2.908 2.677 19.044 1.00 89.25 187 GLN A CA 1
ATOM 1450 C C . GLN A 1 187 ? 4.208 3.001 18.300 1.00 89.25 187 GLN A C 1
ATOM 1452 O O . GLN A 1 187 ? 4.172 3.362 17.129 1.00 89.25 187 GLN A O 1
ATOM 1457 N N . LYS A 1 188 ? 5.374 2.816 18.937 1.00 92.81 188 LYS A N 1
ATOM 1458 C CA . LYS A 1 188 ? 6.675 3.000 18.267 1.00 92.81 188 LYS A CA 1
ATOM 1459 C C . LYS A 1 188 ? 6.855 2.050 17.083 1.00 92.81 188 LYS A C 1
ATOM 1461 O O . LYS A 1 188 ? 7.377 2.460 16.050 1.00 92.81 188 LYS A O 1
ATOM 1466 N N . LYS A 1 189 ? 6.429 0.791 17.225 1.00 93.00 189 LYS A N 1
ATOM 1467 C CA . LYS A 1 189 ? 6.490 -0.195 16.139 1.00 93.00 189 LYS A CA 1
ATOM 1468 C C . LYS A 1 189 ? 5.543 0.175 14.995 1.00 93.00 189 LYS A C 1
ATOM 1470 O O . LYS A 1 189 ? 5.942 0.069 13.843 1.00 93.00 189 LYS A O 1
ATOM 1475 N N . LEU A 1 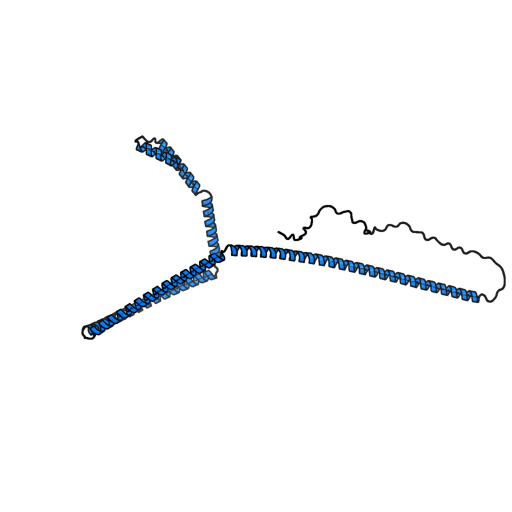190 ? 4.337 0.643 15.308 1.00 91.69 190 LEU A N 1
ATOM 1476 C CA . LEU A 1 190 ? 3.364 1.116 14.326 1.00 91.69 190 LEU A CA 1
ATOM 1477 C C . LEU A 1 190 ? 3.907 2.326 13.552 1.00 91.69 190 LEU A C 1
ATOM 1479 O O . LEU A 1 190 ? 4.001 2.258 12.334 1.00 91.69 190 LEU A O 1
ATOM 1483 N N . ALA A 1 191 ? 4.411 3.349 14.249 1.00 93.88 191 ALA A N 1
ATOM 1484 C CA . ALA A 1 191 ? 5.020 4.528 13.626 1.00 93.88 191 ALA A CA 1
ATOM 1485 C C . ALA A 1 191 ? 6.247 4.186 12.757 1.00 93.88 191 ALA A C 1
ATOM 1487 O O . ALA A 1 191 ? 6.483 4.794 11.712 1.00 93.88 191 ALA A O 1
ATOM 1488 N N . PHE A 1 192 ? 7.045 3.193 13.165 1.00 97.12 192 PHE A N 1
ATOM 1489 C CA . PHE A 1 192 ? 8.153 2.697 12.349 1.00 97.12 192 PHE A CA 1
ATOM 1490 C C . PHE A 1 192 ? 7.662 2.045 11.050 1.00 97.12 192 PHE A C 1
ATOM 1492 O O . PHE A 1 192 ? 8.227 2.300 9.986 1.00 97.12 192 PHE A O 1
ATOM 1499 N N . LEU A 1 193 ? 6.610 1.225 11.127 1.00 97.50 193 LEU A N 1
ATOM 1500 C CA . LEU A 1 193 ? 6.006 0.591 9.955 1.00 97.50 193 LEU A CA 1
ATOM 1501 C C . LEU A 1 193 ? 5.369 1.624 9.021 1.00 97.50 193 LEU A C 1
ATOM 1503 O O . LEU A 1 193 ? 5.573 1.538 7.815 1.00 97.50 193 LEU A O 1
ATOM 1507 N N . GLU A 1 194 ? 4.677 2.627 9.560 1.00 96.06 194 GLU A N 1
ATOM 1508 C CA . GLU A 1 194 ? 4.112 3.740 8.786 1.00 96.06 194 GLU A CA 1
ATOM 1509 C C . GLU A 1 194 ? 5.200 4.484 8.006 1.00 96.06 194 GLU A C 1
ATOM 1511 O O . GLU A 1 194 ? 5.093 4.650 6.791 1.00 96.06 194 GLU A O 1
ATOM 1516 N N . ARG A 1 195 ? 6.307 4.840 8.670 1.00 97.94 195 ARG A N 1
ATOM 1517 C CA . ARG A 1 195 ? 7.447 5.484 8.007 1.00 97.94 195 ARG A CA 1
ATOM 1518 C C . ARG A 1 195 ? 8.071 4.592 6.935 1.00 97.94 195 ARG A C 1
ATOM 1520 O O . ARG A 1 195 ? 8.471 5.086 5.883 1.00 97.94 195 ARG A O 1
ATOM 1527 N N . ASN A 1 196 ? 8.194 3.291 7.191 1.00 98.31 196 ASN A N 1
ATOM 1528 C CA . ASN A 1 196 ? 8.764 2.365 6.217 1.00 98.31 196 ASN A CA 1
ATOM 1529 C C . ASN A 1 196 ? 7.863 2.209 4.982 1.00 98.31 196 ASN A C 1
ATOM 1531 O O . ASN A 1 196 ? 8.367 2.228 3.861 1.00 98.31 196 ASN A O 1
ATOM 1535 N N . LEU A 1 197 ? 6.545 2.129 5.178 1.00 98.12 197 LEU A N 1
ATOM 1536 C CA . LEU A 1 197 ? 5.572 2.109 4.087 1.00 98.12 197 LEU A CA 1
ATOM 1537 C C . LEU A 1 197 ? 5.626 3.395 3.260 1.00 98.12 197 LEU A C 1
ATOM 1539 O O . LEU A 1 197 ? 5.607 3.334 2.029 1.00 98.12 197 LEU A O 1
ATOM 1543 N N . GLU A 1 198 ? 5.754 4.551 3.909 1.00 97.75 198 GLU A N 1
ATOM 1544 C CA . GLU A 1 198 ? 5.906 5.829 3.215 1.00 97.75 198 GLU A CA 1
ATOM 1545 C C . GLU A 1 198 ? 7.190 5.859 2.372 1.00 97.75 198 GLU A C 1
ATOM 1547 O O . GLU A 1 198 ? 7.151 6.194 1.186 1.00 97.75 198 GLU A O 1
ATOM 1552 N N . GLN A 1 199 ? 8.320 5.431 2.943 1.00 98.25 199 GLN A N 1
ATOM 1553 C CA . GLN A 1 199 ? 9.591 5.329 2.223 1.00 98.25 199 GLN A CA 1
ATOM 1554 C C . GLN A 1 199 ? 9.497 4.381 1.025 1.00 98.25 199 GLN A C 1
ATOM 1556 O O . GLN A 1 199 ? 9.943 4.728 -0.069 1.00 98.25 199 GLN A O 1
ATOM 1561 N N . LEU A 1 200 ? 8.894 3.204 1.205 1.00 98.50 200 LEU A N 1
ATOM 1562 C CA . LEU A 1 200 ? 8.725 2.232 0.129 1.00 98.50 200 LEU A CA 1
ATOM 1563 C C . LEU A 1 200 ? 7.854 2.800 -0.999 1.00 98.50 200 LEU A C 1
ATOM 1565 O O . LEU A 1 200 ? 8.197 2.659 -2.171 1.00 98.50 200 LEU A O 1
ATOM 1569 N N . THR A 1 201 ? 6.784 3.514 -0.646 1.00 98.19 201 THR A N 1
ATOM 1570 C CA . THR A 1 201 ? 5.897 4.184 -1.606 1.00 98.19 201 THR A CA 1
ATOM 1571 C C . THR A 1 201 ? 6.636 5.276 -2.384 1.00 98.19 201 THR A C 1
ATOM 1573 O O . THR A 1 201 ? 6.490 5.385 -3.604 1.00 98.19 201 THR A O 1
ATOM 1576 N N . GLN A 1 202 ? 7.482 6.064 -1.714 1.00 98.44 202 GLN A N 1
ATOM 1577 C CA . GLN A 1 202 ? 8.309 7.082 -2.368 1.00 98.44 202 GLN A CA 1
ATOM 1578 C C . GLN A 1 202 ? 9.315 6.459 -3.343 1.00 98.44 202 GLN A C 1
ATOM 1580 O O . GLN A 1 202 ? 9.417 6.910 -4.486 1.00 98.44 202 GLN A O 1
ATOM 1585 N N . VAL A 1 203 ? 10.018 5.399 -2.930 1.00 98.56 203 VAL A N 1
ATOM 1586 C CA . VAL A 1 203 ? 10.962 4.672 -3.794 1.00 98.56 203 VAL A CA 1
ATOM 1587 C C . VAL A 1 203 ? 10.237 4.050 -4.986 1.00 98.56 203 VAL A C 1
ATOM 1589 O O . VAL A 1 203 ? 10.702 4.175 -6.117 1.00 98.56 203 VAL A O 1
ATOM 1592 N N . GLN A 1 204 ? 9.069 3.441 -4.773 1.00 98.31 204 GLN A N 1
ATOM 1593 C CA . GLN A 1 204 ? 8.252 2.895 -5.855 1.00 98.31 204 GLN A CA 1
ATOM 1594 C C . GLN A 1 204 ? 7.873 3.980 -6.868 1.00 98.31 204 GLN A C 1
ATOM 1596 O O . GLN A 1 204 ? 8.024 3.771 -8.072 1.00 98.31 204 GLN A O 1
ATOM 1601 N N . ARG A 1 205 ? 7.428 5.155 -6.404 1.00 98.50 205 ARG A N 1
ATOM 1602 C CA . ARG A 1 205 ? 7.097 6.285 -7.282 1.00 98.50 205 ARG A CA 1
ATOM 1603 C C . ARG A 1 205 ? 8.307 6.730 -8.106 1.00 98.50 205 ARG A C 1
ATOM 1605 O O . ARG A 1 205 ? 8.176 6.904 -9.315 1.00 98.50 205 ARG A O 1
ATOM 1612 N N . GLN A 1 206 ? 9.475 6.856 -7.476 1.00 98.50 206 GLN A N 1
ATOM 1613 C CA . GLN A 1 206 ? 10.720 7.211 -8.164 1.00 98.50 206 GLN A CA 1
ATOM 1614 C C . GLN A 1 206 ? 11.116 6.164 -9.211 1.00 98.50 206 GLN A C 1
ATOM 1616 O O . GLN A 1 206 ? 11.474 6.528 -10.327 1.00 98.50 206 GLN A O 1
ATOM 1621 N N . LEU A 1 207 ? 11.016 4.872 -8.891 1.00 98.62 207 LEU A N 1
ATOM 1622 C CA . LEU A 1 207 ? 11.320 3.796 -9.836 1.00 98.62 207 LEU A CA 1
ATOM 1623 C C . LEU A 1 207 ? 10.366 3.799 -11.033 1.00 98.62 207 LEU A C 1
ATOM 1625 O O . LEU A 1 207 ? 10.809 3.605 -12.163 1.00 98.62 207 LEU A O 1
ATOM 1629 N N . VAL A 1 208 ? 9.072 4.048 -10.815 1.00 98.69 208 VAL A N 1
ATOM 1630 C CA . VAL A 1 208 ? 8.088 4.170 -11.903 1.00 98.69 208 VAL A CA 1
ATOM 1631 C C . VAL A 1 208 ? 8.416 5.363 -12.802 1.00 98.69 208 VAL A C 1
ATOM 1633 O O . VAL A 1 208 ? 8.410 5.227 -14.026 1.00 98.69 208 VAL A O 1
ATOM 1636 N N . GLU 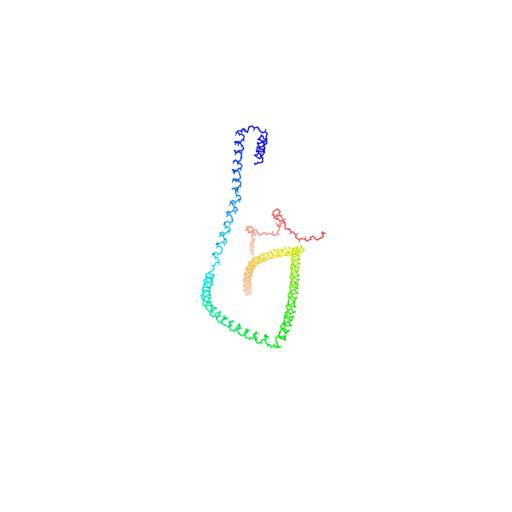A 1 209 ? 8.751 6.512 -12.215 1.00 98.56 209 GLU A N 1
ATOM 1637 C CA . GLU A 1 209 ? 9.139 7.714 -12.958 1.00 98.56 209 GLU A CA 1
ATOM 1638 C C . GLU A 1 209 ? 10.431 7.500 -13.763 1.00 98.56 209 GLU A C 1
ATOM 1640 O O . GLU A 1 209 ? 10.471 7.789 -14.961 1.00 98.56 209 GLU A O 1
ATOM 1645 N N . GLN A 1 210 ? 11.455 6.897 -13.153 1.00 98.62 210 GLN A N 1
ATOM 1646 C CA . GLN A 1 210 ? 12.696 6.525 -13.835 1.00 98.62 210 GLN A CA 1
ATOM 1647 C C . GLN A 1 210 ? 12.449 5.519 -14.962 1.00 98.62 210 GLN A C 1
ATOM 1649 O O . GLN A 1 210 ? 13.002 5.665 -16.049 1.00 98.62 210 GLN A O 1
ATOM 1654 N N . ASN A 1 211 ? 11.585 4.522 -14.753 1.00 98.62 211 ASN A N 1
ATOM 1655 C CA . ASN A 1 211 ? 11.242 3.552 -15.790 1.00 98.62 211 ASN A CA 1
ATOM 1656 C C . ASN A 1 211 ? 10.528 4.223 -16.974 1.00 98.62 211 ASN A C 1
ATOM 1658 O O . ASN A 1 211 ? 10.825 3.924 -18.131 1.00 98.62 211 ASN A O 1
ATOM 1662 N N . ALA A 1 212 ? 9.624 5.167 -16.700 1.00 98.62 212 ALA A N 1
ATOM 1663 C CA . ALA A 1 212 ? 8.968 5.960 -17.735 1.00 98.62 212 ALA A CA 1
ATOM 1664 C C . ALA A 1 212 ? 9.968 6.836 -18.508 1.00 98.62 212 ALA A C 1
ATOM 1666 O O . ALA A 1 212 ? 9.867 6.944 -19.732 1.00 98.62 212 ALA A O 1
ATOM 1667 N N . GLN A 1 213 ? 10.950 7.426 -17.822 1.00 98.50 213 GLN A N 1
ATOM 1668 C CA . GLN A 1 213 ? 12.015 8.205 -18.449 1.00 98.50 213 GLN A CA 1
ATOM 1669 C C . GLN A 1 213 ? 12.915 7.334 -19.337 1.00 98.50 213 GLN A C 1
ATOM 1671 O O . GLN A 1 213 ? 13.120 7.663 -20.504 1.00 98.50 213 GLN A O 1
ATOM 1676 N N . LEU A 1 214 ? 13.366 6.179 -18.841 1.00 98.62 214 LEU A N 1
ATOM 1677 C CA . LEU A 1 214 ? 14.171 5.230 -19.615 1.00 98.62 214 LEU A CA 1
ATOM 1678 C C . LEU A 1 214 ? 13.431 4.741 -20.866 1.00 98.62 214 LEU A C 1
ATOM 1680 O O . LEU A 1 214 ? 14.022 4.677 -21.939 1.00 98.62 214 LEU A O 1
ATOM 1684 N N . LYS A 1 215 ? 12.122 4.468 -20.778 1.00 98.75 215 LYS A N 1
ATOM 1685 C CA . LYS A 1 215 ? 11.302 4.114 -21.952 1.00 98.75 215 LYS A CA 1
ATOM 1686 C C . LYS A 1 215 ? 11.313 5.206 -23.023 1.00 98.75 215 LYS A C 1
ATOM 1688 O O . LYS A 1 215 ? 11.397 4.894 -24.210 1.00 98.75 215 LYS A O 1
ATOM 1693 N N . LYS A 1 216 ? 11.247 6.481 -22.625 1.00 98.69 216 LYS A N 1
ATOM 1694 C CA . LYS A 1 216 ? 11.354 7.610 -23.564 1.00 98.69 216 LYS A CA 1
ATOM 1695 C C . LYS A 1 216 ? 12.742 7.673 -24.198 1.00 98.69 216 LYS A C 1
ATOM 1697 O O . LYS A 1 216 ? 12.843 7.878 -25.404 1.00 98.69 216 LYS A O 1
ATOM 1702 N N . GLU A 1 217 ? 13.798 7.484 -23.410 1.00 98.50 217 GLU A N 1
ATOM 1703 C CA . GLU A 1 217 ? 15.181 7.491 -23.902 1.00 98.50 217 GLU A CA 1
ATOM 1704 C C . GLU A 1 217 ? 15.447 6.356 -24.894 1.00 98.50 217 GLU A C 1
ATOM 1706 O O . GLU A 1 217 ? 16.020 6.609 -25.954 1.00 98.50 217 GLU A O 1
ATOM 1711 N N . VAL A 1 218 ? 14.953 5.146 -24.609 1.00 98.75 218 VAL A N 1
ATOM 1712 C CA . VAL A 1 218 ? 15.003 4.000 -25.531 1.00 98.75 218 VAL A CA 1
ATOM 1713 C C . VAL A 1 218 ? 14.273 4.327 -26.831 1.00 98.75 218 VAL A C 1
ATOM 1715 O O . VAL A 1 218 ? 14.868 4.226 -27.897 1.00 98.75 218 VAL A O 1
ATOM 1718 N N . ALA A 1 219 ? 13.042 4.845 -26.766 1.00 98.56 219 ALA A N 1
ATOM 1719 C CA . ALA A 1 219 ? 12.293 5.211 -27.969 1.00 98.56 219 ALA A CA 1
ATOM 1720 C C . ALA A 1 219 ? 13.013 6.273 -28.826 1.00 98.56 219 ALA A C 1
ATOM 1722 O O . ALA A 1 219 ? 12.940 6.253 -30.057 1.00 98.56 219 ALA A O 1
ATOM 1723 N N . ILE A 1 220 ? 13.723 7.215 -28.197 1.00 98.50 220 ILE A N 1
ATOM 1724 C CA . ILE A 1 220 ? 14.550 8.199 -28.908 1.00 98.50 220 ILE A CA 1
ATOM 1725 C C . ILE A 1 220 ? 15.779 7.526 -29.533 1.00 98.50 220 ILE A C 1
ATOM 1727 O O . ILE A 1 220 ? 16.129 7.846 -30.672 1.00 98.50 220 ILE A O 1
ATOM 1731 N N . ALA A 1 221 ? 16.447 6.630 -28.806 1.00 98.69 221 ALA A N 1
ATOM 1732 C CA . ALA A 1 221 ? 17.597 5.885 -29.307 1.00 98.69 221 ALA A CA 1
ATOM 1733 C C . ALA A 1 221 ? 17.219 5.011 -30.512 1.00 98.69 221 ALA A C 1
ATOM 1735 O O . ALA A 1 221 ? 17.922 5.054 -31.519 1.00 98.69 221 ALA A O 1
ATOM 1736 N N . ASP A 1 222 ? 16.072 4.334 -30.462 1.00 98.50 222 ASP A N 1
ATOM 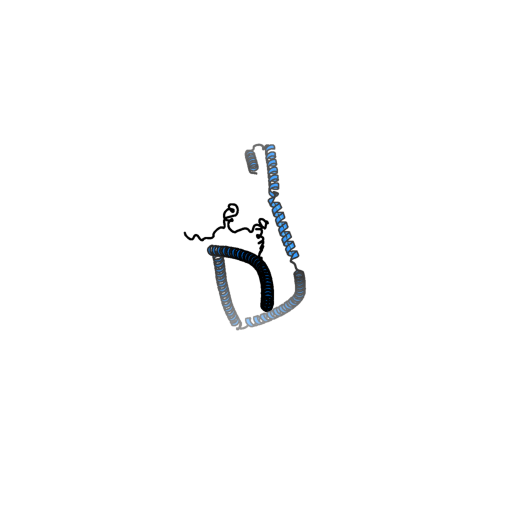1737 C CA . ASP A 1 222 ? 15.552 3.506 -31.554 1.00 98.50 222 ASP A CA 1
ATOM 1738 C C . ASP A 1 222 ? 15.275 4.335 -32.810 1.00 98.50 222 ASP A C 1
ATOM 1740 O O . ASP A 1 222 ? 15.727 3.988 -33.900 1.00 98.50 222 ASP A O 1
ATOM 1744 N N . ARG A 1 223 ? 14.618 5.497 -32.672 1.00 98.62 223 ARG A N 1
ATOM 1745 C CA . ARG A 1 223 ? 14.407 6.419 -33.805 1.00 98.62 223 ARG A CA 1
ATOM 1746 C C . ARG A 1 223 ? 15.727 6.906 -34.402 1.00 98.62 223 ARG A C 1
ATOM 1748 O O . ARG A 1 223 ? 15.859 6.997 -35.620 1.00 98.62 223 ARG A O 1
ATOM 1755 N N . LYS A 1 224 ? 16.718 7.214 -33.558 1.00 98.75 224 LYS A N 1
ATOM 1756 C CA . LYS A 1 224 ? 18.061 7.611 -34.016 1.00 98.75 224 LYS A CA 1
ATOM 1757 C C . LYS A 1 224 ? 18.776 6.465 -34.730 1.00 98.75 224 LYS A C 1
ATOM 1759 O O . LYS A 1 224 ? 19.484 6.725 -35.702 1.00 98.75 224 LYS A O 1
ATOM 1764 N N . LEU A 1 225 ? 18.626 5.232 -34.251 1.00 98.62 225 LEU A N 1
ATOM 1765 C CA . LEU A 1 225 ? 19.208 4.045 -34.869 1.00 98.62 225 LEU A CA 1
ATOM 1766 C C . LEU A 1 225 ? 18.577 3.782 -36.239 1.00 98.62 225 LEU A C 1
ATOM 1768 O O . LEU A 1 225 ? 19.314 3.610 -37.205 1.00 98.62 225 LEU A O 1
ATOM 1772 N N . ALA A 1 226 ? 17.247 3.855 -36.341 1.00 98.56 226 ALA A N 1
ATOM 1773 C CA . ALA A 1 226 ? 16.518 3.709 -37.599 1.00 98.56 226 ALA A CA 1
ATOM 1774 C C . ALA A 1 226 ? 16.973 4.739 -38.648 1.00 98.56 226 ALA A C 1
ATOM 1776 O O . ALA A 1 226 ? 17.388 4.358 -39.738 1.00 98.56 226 ALA A O 1
ATOM 1777 N N . ALA A 1 227 ? 17.031 6.027 -38.287 1.00 98.69 227 ALA A N 1
ATOM 1778 C CA . ALA A 1 227 ? 17.499 7.083 -39.192 1.00 98.69 227 ALA A CA 1
ATOM 1779 C C . ALA A 1 227 ? 18.962 6.887 -39.643 1.00 98.69 227 ALA A C 1
ATOM 1781 O O . ALA A 1 227 ? 19.331 7.201 -40.776 1.00 98.69 227 ALA A O 1
ATOM 1782 N N . ARG A 1 228 ? 19.830 6.361 -38.764 1.00 98.69 228 ARG A N 1
ATOM 1783 C CA . ARG A 1 228 ? 21.203 5.984 -39.144 1.00 98.69 228 ARG A CA 1
ATOM 1784 C C . ARG A 1 228 ? 21.215 4.790 -40.096 1.00 98.69 228 ARG A C 1
ATOM 1786 O O . ARG A 1 228 ? 22.011 4.807 -41.028 1.00 98.69 228 ARG A O 1
ATOM 1793 N N . GLY A 1 229 ? 20.346 3.804 -39.878 1.00 98.69 229 GLY A N 1
ATOM 1794 C CA . GLY A 1 229 ? 20.160 2.660 -40.770 1.00 98.69 229 GLY A CA 1
ATOM 1795 C C . GLY A 1 229 ? 19.742 3.090 -42.175 1.00 98.69 229 GLY A C 1
ATOM 1796 O O . GLY A 1 229 ? 20.396 2.711 -43.140 1.00 98.69 229 GLY A O 1
ATOM 1797 N N . GLU A 1 230 ? 18.743 3.968 -42.290 1.00 98.56 230 GLU A N 1
ATOM 1798 C CA . GLU A 1 230 ? 18.309 4.543 -43.575 1.00 98.56 230 GLU A CA 1
ATOM 1799 C C . GLU A 1 230 ? 19.441 5.302 -44.278 1.00 98.56 230 GLU A C 1
ATOM 1801 O O . GLU A 1 230 ? 19.659 5.145 -45.479 1.00 98.56 230 GLU A O 1
ATOM 1806 N N . ARG A 1 231 ? 20.222 6.088 -43.526 1.00 98.62 231 ARG A N 1
ATOM 1807 C CA . ARG A 1 231 ? 21.388 6.790 -44.077 1.00 98.62 231 ARG A CA 1
ATOM 1808 C C . ARG A 1 231 ? 22.454 5.824 -44.596 1.00 98.62 231 ARG A C 1
ATOM 1810 O O . ARG A 1 231 ? 23.023 6.086 -45.651 1.00 98.62 231 ARG A O 1
ATOM 1817 N N . ILE A 1 232 ? 22.766 4.763 -43.851 1.00 98.62 232 ILE A N 1
ATOM 1818 C CA . ILE A 1 232 ? 23.742 3.749 -44.277 1.00 98.62 232 ILE A CA 1
ATOM 1819 C C . ILE A 1 232 ? 23.249 3.072 -45.552 1.00 98.62 232 ILE A C 1
ATOM 1821 O O . ILE A 1 232 ? 23.990 3.044 -46.526 1.00 98.62 232 ILE A O 1
ATOM 1825 N N . HIS A 1 233 ? 21.986 2.649 -45.583 1.00 98.56 233 HIS A N 1
ATOM 1826 C CA . HIS A 1 233 ? 21.380 2.042 -46.763 1.00 98.56 233 HIS A CA 1
ATOM 1827 C C . HIS A 1 233 ? 21.473 2.950 -48.001 1.00 98.56 233 HIS A C 1
ATOM 1829 O O . HIS A 1 233 ? 21.885 2.506 -49.071 1.00 98.56 233 HIS A O 1
ATOM 1835 N N . GLY A 1 234 ? 21.184 4.248 -47.852 1.00 98.62 234 GLY A N 1
ATOM 1836 C CA . GLY A 1 234 ? 21.340 5.211 -48.945 1.00 98.62 234 GLY A CA 1
ATOM 1837 C C . GLY A 1 234 ? 22.792 5.365 -49.422 1.00 98.62 234 GLY A C 1
ATOM 1838 O O . GLY A 1 234 ? 23.045 5.495 -50.618 1.00 98.62 234 GLY A O 1
ATOM 1839 N N . LEU A 1 235 ? 23.768 5.320 -48.509 1.00 98.62 235 LEU A N 1
ATOM 1840 C CA . LEU A 1 235 ? 25.191 5.358 -48.867 1.00 98.62 235 LEU A CA 1
ATOM 1841 C C . LEU A 1 235 ? 25.653 4.069 -49.557 1.00 98.62 235 LEU A C 1
ATOM 1843 O O . LEU A 1 235 ? 26.435 4.141 -50.502 1.00 98.62 235 LEU A O 1
ATOM 1847 N N . GLU A 1 236 ? 25.168 2.910 -49.115 1.00 98.44 236 GLU A N 1
ATOM 1848 C CA . GLU A 1 236 ? 25.427 1.614 -49.750 1.00 98.44 236 GLU A CA 1
ATOM 1849 C C . GLU A 1 236 ? 24.861 1.572 -51.172 1.00 98.44 236 GLU A C 1
ATOM 1851 O O . GLU A 1 236 ? 25.555 1.131 -52.089 1.00 98.44 236 GLU A O 1
ATOM 1856 N N . GLN A 1 237 ? 23.655 2.110 -51.385 1.00 98.50 237 GLN A N 1
ATOM 1857 C CA . GLN A 1 237 ? 23.071 2.246 -52.718 1.00 98.50 237 GLN A CA 1
ATOM 1858 C C . GLN A 1 237 ? 23.937 3.136 -53.623 1.00 98.50 237 GLN A C 1
ATOM 1860 O O . GLN A 1 237 ? 24.306 2.719 -54.720 1.00 98.50 237 GLN A O 1
ATOM 1865 N N . LEU A 1 238 ? 24.318 4.334 -53.161 1.00 98.38 238 LEU A N 1
ATOM 1866 C CA . LEU A 1 238 ? 25.181 5.243 -53.930 1.00 98.38 238 LEU A CA 1
ATOM 1867 C C . LEU A 1 238 ? 26.549 4.622 -54.246 1.00 98.38 238 LEU A C 1
ATOM 1869 O O . LEU A 1 238 ? 27.098 4.841 -55.328 1.00 98.38 238 LEU A O 1
ATOM 1873 N N . LEU A 1 239 ? 27.107 3.848 -53.312 1.00 98.50 239 LEU A N 1
ATOM 1874 C CA . LEU A 1 239 ? 28.348 3.112 -53.529 1.00 98.50 239 LEU A CA 1
ATOM 1875 C C . LEU A 1 239 ? 28.171 2.039 -54.608 1.00 98.50 239 LEU A C 1
ATOM 1877 O O . LEU A 1 239 ? 29.004 1.965 -55.510 1.00 98.50 239 LEU A O 1
ATOM 1881 N N . GLY A 1 240 ? 27.088 1.262 -54.546 1.00 98.25 240 GLY A N 1
ATOM 1882 C CA . GLY A 1 240 ? 26.745 0.266 -55.560 1.00 98.25 240 GLY A CA 1
ATOM 1883 C C . GLY A 1 240 ? 26.586 0.887 -56.949 1.00 98.25 240 GLY A C 1
ATOM 1884 O O . GLY A 1 240 ? 27.222 0.438 -57.900 1.00 98.25 240 GLY A O 1
ATOM 1885 N N . GLU A 1 241 ? 25.840 1.989 -57.063 1.00 98.00 241 GLU A N 1
ATOM 1886 C CA . GLU A 1 241 ? 25.680 2.728 -58.324 1.00 98.00 241 GLU A CA 1
ATOM 1887 C C . GLU A 1 241 ? 27.015 3.275 -58.857 1.00 98.00 241 GLU A C 1
ATOM 1889 O O . GLU A 1 241 ? 27.265 3.277 -60.064 1.00 98.00 241 GLU A O 1
ATOM 1894 N N . SER A 1 242 ? 27.890 3.758 -57.970 1.00 98.06 242 SER A N 1
ATOM 1895 C CA . SER A 1 242 ? 29.229 4.235 -58.337 1.00 98.06 242 SER A CA 1
ATOM 1896 C C . SER A 1 242 ? 30.117 3.097 -58.852 1.00 98.06 242 SER A C 1
ATOM 1898 O O . SER A 1 242 ? 30.788 3.246 -59.877 1.00 98.06 242 SER A O 1
ATOM 1900 N N . GLN A 1 243 ? 30.082 1.937 -58.190 1.00 98.06 243 GLN A N 1
ATOM 1901 C CA . GLN A 1 243 ? 30.797 0.733 -58.618 1.00 98.06 243 GLN A CA 1
ATOM 1902 C C . GLN A 1 243 ? 30.285 0.222 -59.967 1.00 98.06 243 GLN A C 1
ATOM 1904 O O . GLN A 1 243 ? 31.092 -0.095 -60.841 1.00 98.06 243 GLN A O 1
ATOM 1909 N N . GLU A 1 244 ? 28.968 0.204 -60.178 1.00 97.81 244 GLU A N 1
ATOM 1910 C CA . GLU A 1 244 ? 28.376 -0.194 -61.454 1.00 97.81 244 GLU A CA 1
ATOM 1911 C C . GLU A 1 244 ? 28.803 0.752 -62.584 1.00 97.81 244 GLU A C 1
ATOM 1913 O O . GLU A 1 244 ? 29.263 0.299 -63.633 1.00 97.81 244 GLU A O 1
ATOM 1918 N N . LYS A 1 245 ? 28.747 2.073 -62.360 1.00 97.50 245 LYS A N 1
ATOM 1919 C CA . LYS A 1 245 ? 29.224 3.076 -63.329 1.00 97.50 245 LYS A CA 1
ATOM 1920 C C . LYS A 1 245 ? 30.703 2.886 -63.667 1.00 97.50 245 LYS A C 1
ATOM 1922 O O . LYS A 1 245 ? 31.072 2.978 -64.839 1.00 97.50 245 LYS A O 1
ATOM 1927 N N . LEU A 1 246 ? 31.545 2.605 -62.670 1.00 97.69 246 LEU A N 1
ATOM 1928 C CA . LEU A 1 246 ? 32.968 2.330 -62.880 1.00 97.69 246 LEU A CA 1
ATOM 1929 C C . LEU A 1 246 ? 33.177 1.048 -63.697 1.00 97.69 246 LEU A C 1
ATOM 1931 O O . LEU A 1 246 ? 33.976 1.046 -64.632 1.00 97.69 246 LEU A O 1
ATOM 1935 N N . MET A 1 247 ? 32.438 -0.019 -63.391 1.00 97.62 247 MET A N 1
ATOM 1936 C CA . MET A 1 247 ? 32.501 -1.285 -64.122 1.00 97.62 247 MET A CA 1
ATOM 1937 C C . MET A 1 247 ? 32.046 -1.119 -65.578 1.00 97.62 247 MET A C 1
ATOM 1939 O O . MET A 1 247 ? 32.727 -1.587 -66.489 1.00 97.62 247 MET A O 1
ATOM 1943 N N . GLN A 1 248 ? 30.954 -0.386 -65.821 1.00 97.50 248 GLN A N 1
ATOM 1944 C CA . GLN A 1 248 ? 30.493 -0.048 -67.171 1.00 97.50 248 GLN A CA 1
ATOM 1945 C C . GLN A 1 248 ? 31.532 0.786 -67.935 1.00 97.50 248 GLN A C 1
ATOM 1947 O O . GLN A 1 248 ? 31.763 0.547 -69.121 1.00 97.50 248 GLN A O 1
ATOM 1952 N N . ALA A 1 249 ? 32.175 1.758 -67.278 1.00 97.00 249 ALA A N 1
ATOM 1953 C CA . ALA A 1 249 ? 33.249 2.539 -67.885 1.00 97.00 249 ALA A CA 1
ATOM 1954 C C . ALA A 1 249 ? 34.450 1.653 -68.243 1.00 97.00 249 ALA A C 1
ATOM 1956 O O . ALA A 1 249 ? 34.943 1.736 -69.366 1.00 97.00 249 ALA A O 1
ATOM 1957 N N . ASN A 1 250 ? 34.870 0.766 -67.337 1.00 97.25 250 ASN A N 1
ATOM 1958 C CA . ASN A 1 250 ? 35.959 -0.174 -67.588 1.00 97.25 250 ASN A CA 1
ATOM 1959 C C . ASN A 1 250 ? 35.639 -1.108 -68.765 1.00 97.25 250 ASN A C 1
ATOM 1961 O O . ASN A 1 250 ? 36.446 -1.239 -69.678 1.00 97.25 250 ASN A O 1
ATOM 1965 N N . HIS A 1 251 ? 34.419 -1.650 -68.824 1.00 97.00 251 HIS A N 1
ATOM 1966 C CA . HIS A 1 251 ? 33.979 -2.477 -69.948 1.00 97.00 251 HIS A CA 1
ATOM 1967 C C . HIS A 1 251 ? 34.009 -1.717 -71.286 1.00 97.00 251 HIS A C 1
ATOM 1969 O O . HIS A 1 251 ? 34.461 -2.248 -72.300 1.00 97.00 251 HIS A O 1
ATOM 1975 N N . ARG A 1 252 ? 33.595 -0.440 -71.303 1.00 96.88 252 ARG A N 1
ATOM 1976 C CA . ARG A 1 252 ? 33.718 0.419 -72.497 1.00 96.88 252 ARG A CA 1
ATOM 1977 C C . ARG A 1 252 ? 35.179 0.635 -72.892 1.00 96.88 252 ARG A C 1
ATOM 1979 O O . ARG A 1 252 ? 35.480 0.602 -74.084 1.00 96.88 252 ARG A O 1
ATOM 1986 N N . PHE A 1 253 ? 36.074 0.852 -71.927 1.00 97.12 253 PHE A N 1
ATOM 1987 C CA . PHE A 1 253 ? 37.507 0.994 -72.193 1.00 97.12 253 PHE A CA 1
ATOM 1988 C C . PHE A 1 253 ? 38.113 -0.292 -72.757 1.00 97.12 253 PHE A C 1
ATOM 1990 O O . PHE A 1 253 ? 38.842 -0.230 -73.743 1.00 97.12 253 PHE A O 1
ATOM 1997 N N . GLU A 1 254 ? 37.777 -1.452 -72.197 1.00 96.50 254 GLU A N 1
ATOM 1998 C CA . GLU A 1 254 ? 38.211 -2.751 -72.716 1.00 96.50 254 GLU A CA 1
ATOM 1999 C C . GLU A 1 254 ? 37.705 -2.989 -74.141 1.00 96.50 254 GLU A C 1
ATOM 2001 O O . GLU A 1 254 ? 38.491 -3.358 -75.013 1.00 96.50 254 GLU A O 1
ATOM 2006 N N . ALA A 1 255 ? 36.428 -2.705 -74.418 1.00 95.88 255 ALA A N 1
ATOM 2007 C CA . ALA A 1 255 ? 35.861 -2.819 -75.760 1.00 95.88 255 ALA A CA 1
ATOM 2008 C C . ALA A 1 255 ? 36.578 -1.904 -76.769 1.00 95.88 255 ALA A C 1
ATOM 2010 O O . ALA A 1 255 ? 36.921 -2.337 -77.871 1.00 95.88 255 ALA A O 1
ATOM 2011 N N . GLN A 1 256 ? 36.861 -0.652 -76.390 1.00 95.75 256 GLN A N 1
ATOM 2012 C CA . GLN A 1 256 ? 37.644 0.270 -77.218 1.00 95.75 256 GLN A CA 1
ATOM 2013 C C . GLN A 1 256 ? 39.071 -0.240 -77.451 1.00 95.75 256 GLN A C 1
ATOM 2015 O O . GLN A 1 256 ? 39.574 -0.164 -78.571 1.00 95.75 256 GLN A O 1
ATOM 2020 N N . LEU A 1 257 ? 39.720 -0.784 -76.421 1.00 96.56 257 LEU A N 1
ATOM 2021 C CA . LEU A 1 257 ? 41.074 -1.328 -76.505 1.00 96.56 257 LEU A CA 1
ATOM 2022 C C . LEU A 1 257 ? 41.122 -2.540 -77.445 1.00 96.56 257 LEU A C 1
ATOM 2024 O O . LEU A 1 257 ? 42.017 -2.623 -78.287 1.00 96.56 257 LEU A O 1
ATOM 2028 N N . THR A 1 258 ? 40.136 -3.435 -77.363 1.00 94.88 258 THR A N 1
ATOM 2029 C CA . THR A 1 258 ? 39.974 -4.563 -78.291 1.00 94.88 258 THR A CA 1
ATOM 2030 C C . THR A 1 258 ? 39.748 -4.078 -79.722 1.00 94.88 258 THR A C 1
ATOM 2032 O O . THR A 1 258 ? 40.473 -4.502 -80.616 1.00 94.88 258 THR A O 1
ATOM 2035 N N . ALA A 1 259 ? 38.862 -3.102 -79.945 1.00 94.00 259 ALA A N 1
ATOM 2036 C CA . ALA A 1 259 ? 38.641 -2.532 -81.277 1.00 94.00 259 ALA A CA 1
ATOM 2037 C C . ALA A 1 259 ? 39.910 -1.880 -81.866 1.00 94.00 259 ALA A C 1
ATOM 2039 O O . ALA A 1 259 ? 40.172 -1.971 -83.067 1.00 94.00 259 ALA A O 1
ATOM 2040 N N . VAL A 1 260 ? 40.729 -1.223 -81.036 1.00 93.44 260 VAL A N 1
ATOM 2041 C CA . VAL A 1 260 ? 42.026 -0.670 -81.461 1.00 93.44 260 VAL A CA 1
ATOM 2042 C C . VAL A 1 260 ? 43.023 -1.783 -81.786 1.00 93.44 260 VAL A C 1
ATOM 2044 O O . VAL A 1 260 ? 43.714 -1.685 -82.800 1.00 93.44 260 VAL A O 1
ATOM 2047 N N . LYS A 1 261 ? 43.089 -2.846 -80.973 1.00 93.88 261 LYS A N 1
ATOM 2048 C CA . LYS A 1 261 ? 43.923 -4.027 -81.251 1.00 93.88 261 LYS A CA 1
ATOM 2049 C C . LYS A 1 261 ? 43.541 -4.682 -82.577 1.00 93.88 261 LYS A C 1
ATOM 2051 O O . LYS A 1 261 ? 44.424 -4.892 -83.400 1.00 93.88 261 LYS A O 1
ATOM 2056 N N . GLU A 1 262 ? 42.255 -4.918 -82.821 1.00 92.44 262 GLU A N 1
ATOM 2057 C CA . GLU A 1 262 ? 41.758 -5.494 -84.078 1.00 92.44 262 GLU A CA 1
ATOM 2058 C C . GLU A 1 262 ? 42.097 -4.612 -85.283 1.00 92.44 262 GLU A C 1
ATOM 2060 O O . GLU A 1 262 ? 42.588 -5.104 -86.297 1.00 92.44 262 GLU A O 1
ATOM 2065 N N . ARG A 1 263 ? 41.917 -3.288 -85.176 1.00 91.00 263 ARG A N 1
ATOM 2066 C CA . ARG A 1 263 ? 42.328 -2.352 -86.238 1.00 91.00 263 ARG A CA 1
ATOM 2067 C C . ARG A 1 263 ? 43.834 -2.378 -86.480 1.00 91.00 263 ARG A C 1
ATOM 2069 O O . ARG A 1 263 ? 44.260 -2.294 -87.630 1.00 91.00 263 ARG A O 1
ATOM 2076 N N . LEU A 1 264 ? 44.640 -2.484 -85.423 1.00 90.56 264 LEU A N 1
ATOM 2077 C CA . LEU A 1 264 ? 46.093 -2.592 -85.534 1.00 90.56 264 LEU A CA 1
ATOM 2078 C C . LEU A 1 264 ? 46.505 -3.912 -86.198 1.00 90.56 264 LEU A C 1
ATOM 2080 O O . LEU A 1 264 ? 47.400 -3.909 -87.040 1.00 90.56 264 LEU A O 1
ATOM 2084 N N . GLU A 1 265 ? 45.862 -5.028 -85.856 1.00 88.19 265 GLU A N 1
ATOM 2085 C CA . GLU A 1 265 ? 46.093 -6.321 -86.503 1.00 88.19 265 GLU A CA 1
ATOM 2086 C C . GLU A 1 265 ? 45.658 -6.311 -87.968 1.00 88.19 265 GLU A C 1
ATOM 2088 O O . GLU A 1 265 ? 46.446 -6.691 -88.831 1.00 88.19 265 GLU A O 1
ATOM 2093 N N . ALA A 1 266 ? 44.477 -5.776 -88.284 1.00 85.00 266 ALA A N 1
ATOM 2094 C CA . ALA A 1 266 ? 44.024 -5.593 -89.661 1.00 85.00 266 ALA A CA 1
ATOM 2095 C C . ALA A 1 266 ? 44.995 -4.708 -90.462 1.00 85.00 266 ALA A C 1
ATOM 2097 O O . ALA A 1 266 ? 45.345 -5.036 -91.597 1.00 85.00 266 ALA A O 1
ATOM 2098 N N . ALA A 1 267 ? 45.504 -3.624 -89.863 1.00 80.56 267 ALA A N 1
ATOM 2099 C CA . ALA A 1 267 ? 46.523 -2.779 -90.478 1.00 80.56 267 ALA A CA 1
ATOM 2100 C C . ALA A 1 267 ? 47.834 -3.546 -90.711 1.00 80.56 267 ALA A C 1
ATOM 2102 O O . ALA A 1 267 ? 48.380 -3.468 -91.811 1.00 80.56 267 ALA A O 1
ATOM 2103 N N . LYS A 1 268 ? 48.306 -4.337 -89.738 1.00 80.75 268 LYS A N 1
ATOM 2104 C CA . LYS A 1 268 ? 49.494 -5.197 -89.878 1.00 80.75 268 LYS A CA 1
ATOM 2105 C C . LYS A 1 268 ? 49.328 -6.241 -90.978 1.00 80.75 268 LYS A C 1
ATOM 2107 O O . LYS A 1 268 ? 50.232 -6.382 -91.793 1.00 80.75 268 LYS A O 1
ATOM 2112 N N . VAL A 1 269 ? 48.188 -6.926 -91.052 1.00 78.38 269 VAL A N 1
ATOM 2113 C CA . VAL A 1 269 ? 47.896 -7.901 -92.115 1.00 78.38 269 VAL A CA 1
ATOM 2114 C C . VAL A 1 269 ? 47.808 -7.201 -93.476 1.00 78.38 269 VAL A C 1
ATOM 2116 O O . VAL A 1 269 ? 48.391 -7.674 -94.448 1.00 78.38 269 VAL A O 1
ATOM 2119 N N . SER A 1 270 ? 47.188 -6.018 -93.550 1.00 72.81 270 SER A N 1
ATOM 2120 C CA . SER A 1 270 ? 47.133 -5.213 -94.782 1.00 72.81 270 SER A CA 1
ATOM 2121 C C . SER A 1 270 ? 48.497 -4.651 -95.217 1.00 72.81 270 SER A C 1
ATOM 2123 O O . SER A 1 270 ? 48.709 -4.389 -96.401 1.00 72.81 270 SER A O 1
ATOM 2125 N N . ALA A 1 271 ? 49.419 -4.437 -94.274 1.00 63.31 271 ALA A N 1
ATOM 2126 C CA . ALA A 1 271 ? 50.787 -3.999 -94.534 1.00 63.31 271 ALA A CA 1
ATOM 2127 C C . ALA A 1 271 ? 51.681 -5.183 -94.935 1.00 63.31 271 ALA A C 1
ATOM 2129 O O . ALA A 1 271 ? 52.427 -5.080 -95.902 1.00 63.31 271 ALA A O 1
ATOM 2130 N N . ALA A 1 272 ? 51.536 -6.336 -94.277 1.00 60.56 272 ALA A N 1
ATOM 2131 C CA . ALA A 1 272 ? 52.209 -7.579 -94.650 1.00 60.56 272 ALA A CA 1
ATOM 2132 C C . ALA A 1 272 ? 51.769 -8.073 -96.041 1.00 60.56 272 ALA A C 1
ATOM 2134 O O . ALA A 1 272 ? 52.604 -8.510 -96.828 1.00 60.56 272 ALA A O 1
ATOM 2135 N N . SER A 1 273 ? 50.491 -7.904 -96.401 1.00 56.44 273 SER A N 1
ATOM 2136 C CA . SER A 1 273 ? 49.984 -8.182 -97.752 1.00 56.44 273 SER A CA 1
ATOM 2137 C C . SER A 1 273 ? 50.463 -7.176 -98.810 1.00 56.44 273 SER A 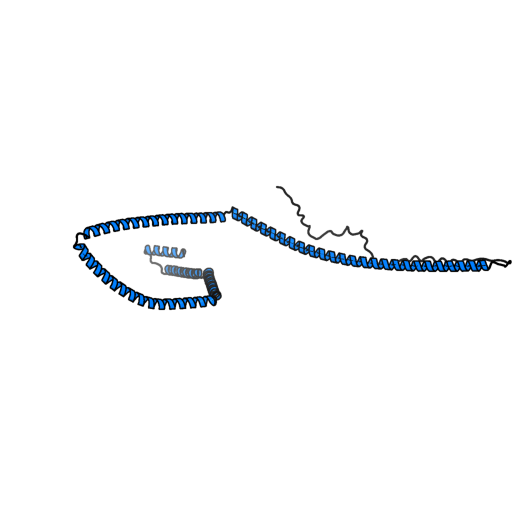C 1
ATOM 2139 O O . SER A 1 273 ? 50.419 -7.492 -99.996 1.00 56.44 273 SER A O 1
ATOM 2141 N N . ARG A 1 274 ? 50.928 -5.981 -98.414 1.00 54.16 274 ARG A N 1
ATOM 2142 C CA . ARG A 1 274 ? 51.532 -4.975 -99.310 1.00 54.16 274 ARG A CA 1
ATOM 2143 C C . ARG A 1 274 ? 53.051 -5.109 -99.447 1.00 54.16 274 ARG A C 1
ATOM 2145 O O . ARG A 1 274 ? 53.650 -4.355 -100.204 1.00 54.16 274 ARG A O 1
ATOM 2152 N N . ASN A 1 275 ? 53.668 -6.079 -98.769 1.00 49.28 275 ASN A N 1
ATOM 2153 C CA . ASN A 1 275 ? 55.113 -6.315 -98.818 1.00 49.28 275 ASN A CA 1
ATOM 2154 C C . ASN A 1 275 ? 55.531 -7.432 -99.796 1.00 49.28 275 ASN A C 1
ATOM 2156 O O . ASN A 1 275 ? 56.674 -7.887 -99.769 1.00 49.28 275 ASN A O 1
ATOM 2160 N N . GLY A 1 276 ? 54.624 -7.847 -100.685 1.00 49.66 276 GLY A N 1
ATOM 2161 C CA . GLY A 1 276 ? 54.955 -8.580 -101.902 1.00 49.66 276 GLY A CA 1
ATOM 2162 C C . GLY A 1 276 ? 55.186 -7.607 -103.058 1.00 49.66 276 GLY A C 1
ATOM 2163 O O . GLY A 1 276 ? 54.226 -7.209 -103.707 1.00 49.66 276 GLY A O 1
ATOM 2164 N N . ASN A 1 277 ? 56.459 -7.289 -103.318 1.00 48.53 277 ASN A N 1
ATOM 2165 C CA . ASN A 1 277 ? 56.984 -6.546 -104.474 1.00 48.53 277 ASN A CA 1
ATOM 2166 C C . ASN A 1 277 ? 56.858 -5.005 -104.440 1.00 48.53 277 ASN A C 1
ATOM 2168 O O . ASN A 1 277 ? 55.817 -4.457 -104.780 1.00 48.53 277 ASN A O 1
ATOM 2172 N N . ILE A 1 278 ? 57.965 -4.317 -104.123 1.00 42.91 278 ILE A N 1
ATOM 2173 C CA . ILE A 1 278 ? 58.607 -3.304 -104.988 1.00 42.91 278 ILE A CA 1
ATOM 2174 C C . ILE A 1 278 ? 59.938 -2.874 -104.352 1.00 42.91 278 ILE A C 1
ATOM 2176 O O . ILE A 1 278 ? 60.014 -2.302 -103.266 1.00 42.91 278 ILE A O 1
ATOM 2180 N N . THR A 1 279 ? 61.005 -3.183 -105.076 1.00 44.00 279 THR A N 1
ATOM 2181 C CA . THR A 1 279 ? 62.328 -2.577 -104.991 1.00 44.00 279 THR A CA 1
ATOM 2182 C C . THR A 1 279 ? 62.267 -1.123 -105.464 1.00 44.00 279 THR A C 1
ATOM 2184 O O . THR A 1 279 ? 61.850 -0.885 -106.596 1.00 44.00 279 THR A O 1
ATOM 2187 N N . GLY A 1 280 ? 62.775 -0.175 -104.674 1.00 42.03 280 GLY A N 1
ATOM 2188 C CA . GLY A 1 280 ? 63.262 1.096 -105.219 1.00 42.03 280 GLY A CA 1
ATOM 2189 C C . GLY A 1 280 ? 62.895 2.360 -104.443 1.00 42.03 280 GLY A C 1
ATOM 2190 O O . GLY A 1 280 ? 61.735 2.736 -104.371 1.00 42.03 280 GLY A O 1
ATOM 2191 N N . ALA A 1 281 ? 63.957 3.052 -104.020 1.00 38.22 281 ALA A N 1
ATOM 2192 C CA . ALA A 1 281 ? 64.069 4.494 -103.789 1.00 38.22 281 ALA A CA 1
ATOM 2193 C C . ALA A 1 281 ? 63.579 5.088 -102.449 1.00 38.22 281 ALA A C 1
ATOM 2195 O O . ALA A 1 281 ? 62.393 5.251 -102.199 1.00 38.22 281 ALA A O 1
ATOM 2196 N N . SER A 1 282 ? 64.578 5.497 -101.647 1.00 40.06 282 SER A N 1
ATOM 2197 C CA . SER A 1 282 ? 64.772 6.865 -101.122 1.00 40.06 282 SER A CA 1
ATOM 2198 C C . SER A 1 282 ? 63.510 7.564 -100.596 1.00 40.06 282 SER A C 1
ATOM 2200 O O . SER A 1 282 ? 62.674 8.005 -101.368 1.00 40.06 282 SER A O 1
ATOM 2202 N N . GLY A 1 283 ? 63.299 7.727 -99.294 1.00 45.59 283 GLY A N 1
ATOM 2203 C CA . GLY A 1 283 ? 64.154 8.473 -98.376 1.00 45.59 283 GLY A CA 1
ATOM 2204 C C . GLY A 1 283 ? 63.265 9.488 -97.639 1.00 45.59 283 GLY A C 1
ATOM 2205 O O . GLY A 1 283 ? 62.257 9.921 -98.186 1.00 45.59 283 GLY A O 1
ATOM 2206 N N . THR A 1 284 ? 63.659 9.876 -96.422 1.00 41.19 284 THR A N 1
ATOM 2207 C CA . THR A 1 284 ? 63.070 10.933 -95.559 1.00 41.19 284 THR A CA 1
ATOM 2208 C C . THR A 1 284 ? 61.888 10.549 -94.638 1.00 41.19 284 THR A C 1
ATOM 2210 O O . THR A 1 284 ? 60.714 10.711 -94.945 1.00 41.19 284 THR A O 1
ATOM 2213 N N . ALA A 1 285 ? 62.236 10.088 -93.430 1.00 50.81 285 ALA A N 1
ATOM 2214 C CA . ALA A 1 285 ? 61.579 10.514 -92.180 1.00 50.81 285 ALA A CA 1
ATOM 2215 C C . ALA A 1 285 ? 62.089 11.940 -91.824 1.00 50.81 285 ALA A C 1
ATOM 2217 O O . ALA A 1 285 ? 63.154 12.281 -92.353 1.00 50.81 285 ALA A O 1
ATOM 2218 N N . PRO A 1 286 ? 61.459 12.768 -90.953 1.00 52.16 286 PRO A N 1
ATOM 2219 C CA . PRO A 1 286 ? 60.670 12.440 -89.748 1.00 52.16 286 PRO A CA 1
ATOM 2220 C C . PRO A 1 286 ? 59.336 13.245 -89.668 1.00 52.16 286 PRO A C 1
ATOM 2222 O O . PRO A 1 286 ? 59.000 13.966 -90.593 1.00 52.16 286 PRO A O 1
ATOM 2225 N N . GLU A 1 287 ? 58.423 13.089 -88.702 1.00 43.78 287 GLU A N 1
ATOM 2226 C CA . GLU A 1 287 ? 58.484 13.759 -87.394 1.00 43.78 287 GLU A CA 1
ATOM 2227 C C . GLU A 1 287 ? 57.269 13.350 -86.531 1.00 43.78 287 GLU A C 1
ATOM 2229 O O . GLU A 1 287 ? 56.119 13.688 -86.816 1.00 43.78 287 GLU A O 1
ATOM 2234 N N . LEU A 1 288 ? 57.528 12.593 -85.458 1.00 51.56 288 LEU A N 1
ATOM 2235 C CA . LEU A 1 288 ? 56.580 12.366 -84.367 1.00 51.56 288 LEU A CA 1
ATOM 2236 C C . LEU A 1 288 ? 56.517 13.625 -83.489 1.00 51.56 288 LEU A C 1
ATOM 2238 O O . LEU A 1 288 ? 57.424 13.881 -82.700 1.00 51.56 288 LEU A O 1
ATOM 2242 N N . GLY A 1 289 ? 55.418 14.371 -83.572 1.00 43.62 289 GLY A N 1
ATOM 2243 C CA . GLY A 1 289 ? 55.121 15.510 -82.701 1.00 43.62 289 GLY A CA 1
ATOM 2244 C C . GLY A 1 289 ? 54.076 15.187 -81.631 1.00 43.62 289 GLY A C 1
ATOM 2245 O O . GLY A 1 289 ? 52.982 15.748 -81.652 1.00 43.62 289 GLY A O 1
ATOM 2246 N N . SER A 1 290 ? 54.392 14.299 -80.684 1.00 46.81 290 SER A N 1
ATOM 2247 C CA . SER A 1 290 ? 53.572 14.060 -79.486 1.00 46.81 290 SER A CA 1
ATOM 2248 C C . SER A 1 290 ? 53.583 15.287 -78.569 1.00 46.81 290 SER A C 1
ATOM 2250 O O . SER A 1 290 ? 54.427 15.419 -77.682 1.00 46.81 290 SER A O 1
ATOM 2252 N N . ARG A 1 291 ? 52.621 16.196 -78.746 1.00 53.00 291 ARG A N 1
ATOM 2253 C CA . ARG A 1 291 ? 52.315 17.238 -77.758 1.00 53.00 291 ARG A CA 1
ATOM 2254 C C . ARG A 1 291 ? 51.506 16.621 -76.620 1.00 53.00 291 ARG A C 1
ATOM 2256 O O . ARG A 1 291 ? 50.281 16.591 -76.645 1.00 53.00 291 ARG A O 1
ATOM 2263 N N . ILE A 1 292 ? 52.221 16.121 -75.616 1.00 51.75 292 ILE A N 1
ATOM 2264 C CA . ILE A 1 292 ? 51.673 15.755 -74.309 1.00 51.75 292 ILE A CA 1
ATOM 2265 C C . ILE A 1 292 ? 51.154 17.042 -73.654 1.00 51.75 292 ILE A C 1
ATOM 2267 O O . ILE A 1 292 ? 51.927 17.888 -73.199 1.00 51.75 292 ILE A O 1
ATOM 2271 N N . ALA A 1 293 ? 49.833 17.213 -73.638 1.00 50.12 293 ALA A N 1
ATOM 2272 C CA . ALA A 1 293 ? 49.182 18.231 -72.831 1.00 50.12 293 ALA A CA 1
ATOM 2273 C C . ALA A 1 293 ? 49.377 17.874 -71.349 1.00 50.12 293 ALA A C 1
ATOM 2275 O O . ALA A 1 293 ? 48.963 16.813 -70.885 1.00 50.12 293 ALA A O 1
ATOM 2276 N N . LYS A 1 294 ? 50.048 18.760 -70.612 1.00 58.06 294 LYS A N 1
ATOM 2277 C CA . LYS A 1 294 ? 50.190 18.692 -69.153 1.00 58.06 294 LYS A CA 1
ATOM 2278 C C . LYS A 1 294 ? 48.787 18.656 -68.528 1.00 58.06 294 LYS A C 1
ATOM 2280 O O . LYS A 1 294 ? 47.995 19.541 -68.864 1.00 58.06 294 LYS A O 1
ATOM 2285 N N . PRO A 1 295 ? 48.458 17.726 -67.612 1.00 57.03 295 PRO A N 1
ATOM 2286 C CA . PRO A 1 295 ? 47.243 17.868 -66.832 1.00 57.03 295 PRO A CA 1
ATOM 2287 C C . PRO A 1 295 ? 47.401 19.126 -65.977 1.00 57.03 295 PRO A C 1
ATOM 2289 O O . PRO A 1 295 ? 48.275 19.218 -65.112 1.00 57.03 295 PRO A O 1
ATOM 2292 N N . LEU A 1 296 ? 46.579 20.127 -66.285 1.00 48.69 296 LEU A N 1
ATOM 2293 C CA . LEU A 1 296 ? 46.347 21.280 -65.435 1.00 48.69 296 LEU A CA 1
ATOM 2294 C C . LEU A 1 296 ? 45.918 20.752 -64.068 1.00 48.69 296 LEU A C 1
ATOM 2296 O O . LEU A 1 296 ? 44.801 20.283 -63.870 1.00 48.69 296 LEU A O 1
ATOM 2300 N N . ARG A 1 297 ? 46.867 20.810 -63.137 1.00 54.16 297 ARG A N 1
ATOM 2301 C CA . ARG A 1 297 ? 46.664 20.733 -61.699 1.00 54.16 297 ARG A CA 1
ATOM 2302 C C . ARG A 1 297 ? 45.650 21.817 -61.332 1.00 54.16 297 ARG A C 1
ATOM 2304 O O . ARG A 1 297 ? 46.011 22.981 -61.190 1.00 54.16 297 ARG A O 1
ATOM 2311 N N . GLY A 1 298 ? 44.381 21.426 -61.250 1.00 45.81 298 GLY A N 1
ATOM 2312 C CA . GLY A 1 298 ? 43.298 22.256 -60.744 1.00 45.81 298 GLY A CA 1
ATOM 2313 C C . GLY A 1 298 ? 43.574 22.599 -59.287 1.00 45.81 298 GLY A C 1
ATOM 2314 O O . GLY A 1 298 ? 43.507 21.740 -58.410 1.00 45.81 298 GLY A O 1
ATOM 2315 N N . GLY A 1 299 ? 43.949 23.851 -59.052 1.00 46.69 299 GLY A N 1
ATOM 2316 C CA . GLY A 1 299 ? 43.919 24.467 -57.740 1.00 46.69 299 GLY A CA 1
ATOM 2317 C C . GLY A 1 299 ? 42.529 25.026 -57.451 1.00 46.69 299 GLY A C 1
ATOM 2318 O O . GLY A 1 299 ? 41.896 25.595 -58.333 1.00 46.69 299 GLY A O 1
ATOM 2319 N N . GLY A 1 300 ? 42.112 24.890 -56.191 1.00 49.25 300 GLY A N 1
ATOM 2320 C CA . GLY A 1 300 ? 41.245 25.848 -55.506 1.00 49.25 300 GLY A CA 1
ATOM 2321 C C . GLY A 1 300 ? 39.777 25.863 -55.921 1.00 49.25 300 GLY A C 1
ATOM 2322 O O . GLY A 1 300 ? 39.351 26.741 -56.660 1.00 49.25 300 GLY A O 1
ATOM 2323 N N . GLY A 1 301 ? 38.984 24.959 -55.347 1.00 36.69 301 GLY A N 1
ATOM 2324 C CA . GLY A 1 301 ? 37.525 25.043 -55.347 1.00 36.69 301 GLY A CA 1
ATOM 2325 C C . GLY A 1 301 ? 36.991 24.672 -53.972 1.00 36.69 301 GLY A C 1
ATOM 2326 O O . GLY A 1 301 ? 37.129 23.532 -53.540 1.00 36.69 301 GLY A O 1
ATOM 2327 N N . ALA A 1 302 ? 36.447 25.667 -53.278 1.00 47.66 302 ALA A N 1
ATOM 2328 C CA . ALA A 1 302 ? 35.863 25.572 -51.953 1.00 47.66 302 ALA A CA 1
ATOM 2329 C C . ALA A 1 302 ? 34.759 24.500 -51.864 1.00 47.66 302 ALA A C 1
ATOM 2331 O O . ALA A 1 302 ? 33.874 24.425 -52.714 1.00 47.66 302 ALA A O 1
ATOM 2332 N N . GLY A 1 303 ? 34.802 23.716 -50.788 1.00 43.16 303 GLY A N 1
ATOM 2333 C CA . GLY A 1 303 ? 33.783 22.760 -50.357 1.00 43.16 303 GLY A CA 1
ATOM 2334 C C . GLY A 1 303 ? 33.915 22.528 -48.843 1.00 43.16 303 GLY A C 1
ATOM 2335 O O . GLY A 1 303 ? 35.001 22.730 -48.300 1.00 43.16 303 GLY A O 1
ATOM 2336 N N . PRO A 1 304 ? 32.821 22.203 -48.138 1.00 43.62 304 PRO A N 1
ATOM 2337 C CA . PRO A 1 304 ? 32.605 22.578 -46.742 1.00 43.62 304 PRO A CA 1
ATOM 2338 C C . PRO A 1 304 ? 33.468 21.796 -45.743 1.00 43.62 304 PRO A C 1
ATOM 2340 O O . PRO A 1 304 ? 33.686 20.594 -45.884 1.00 43.62 304 PRO A O 1
ATOM 2343 N N . MET A 1 305 ? 33.906 22.506 -44.699 1.00 40.56 305 MET A N 1
ATOM 2344 C CA . MET A 1 305 ? 34.566 21.977 -43.503 1.00 40.56 305 MET A CA 1
ATOM 2345 C C . MET A 1 305 ? 33.789 20.784 -42.926 1.00 40.56 305 MET A C 1
ATOM 2347 O O . MET A 1 305 ? 32.712 20.936 -42.353 1.00 40.56 305 MET A O 1
ATOM 2351 N N . VAL A 1 306 ? 34.374 19.595 -43.040 1.00 44.94 306 VAL A N 1
ATOM 2352 C CA . VAL A 1 306 ? 34.044 18.445 -42.196 1.00 44.94 306 VAL A CA 1
ATOM 2353 C C . VAL A 1 306 ? 34.785 18.647 -40.867 1.00 44.94 306 VAL A C 1
ATOM 2355 O O . VAL A 1 306 ? 35.996 18.875 -40.898 1.00 44.94 306 VAL A O 1
ATOM 2358 N N . PRO A 1 307 ? 34.121 18.603 -39.698 1.00 47.03 307 PRO A N 1
ATOM 2359 C CA . PRO A 1 307 ? 34.803 18.791 -38.425 1.00 47.03 307 PRO A CA 1
ATOM 2360 C C . PRO A 1 307 ? 35.586 17.522 -38.071 1.00 47.03 307 PRO A C 1
ATOM 2362 O O . PRO A 1 307 ? 35.009 16.479 -37.758 1.00 47.03 307 PRO A O 1
ATOM 2365 N N . THR A 1 308 ? 36.913 17.610 -38.125 1.00 42.84 308 THR A N 1
ATOM 2366 C CA . THR A 1 308 ? 37.814 16.560 -37.644 1.00 42.84 308 THR A CA 1
ATOM 2367 C C . THR A 1 308 ? 37.843 16.557 -36.114 1.00 42.84 308 THR A C 1
ATOM 2369 O O . THR A 1 308 ? 37.989 17.590 -35.460 1.00 42.84 308 THR A O 1
ATOM 2372 N N . LEU A 1 309 ? 37.702 15.358 -35.558 1.00 48.78 309 LEU A N 1
ATOM 2373 C CA . LEU A 1 309 ? 37.597 14.984 -34.148 1.00 48.78 309 LEU A CA 1
ATOM 2374 C C . LEU A 1 309 ? 38.911 15.191 -33.357 1.00 48.78 309 LEU A C 1
ATOM 2376 O O . LEU A 1 309 ? 39.484 14.234 -32.847 1.00 48.78 309 LEU A O 1
ATOM 2380 N N . ALA A 1 310 ? 39.416 16.425 -33.270 1.00 47.84 310 ALA A N 1
ATOM 2381 C CA . ALA A 1 310 ? 40.665 16.730 -32.554 1.00 47.84 310 ALA A CA 1
ATOM 2382 C C . ALA A 1 310 ? 40.650 18.069 -31.783 1.00 47.84 310 ALA A C 1
ATOM 2384 O O . ALA A 1 310 ? 41.703 18.607 -31.457 1.00 47.84 310 ALA A O 1
ATOM 2385 N N . GLY A 1 311 ? 39.467 18.617 -31.484 1.00 47.19 311 GLY A N 1
ATOM 2386 C CA . GLY A 1 311 ? 39.331 19.949 -30.879 1.00 47.19 311 GLY A CA 1
ATOM 2387 C C . GLY A 1 311 ? 38.208 20.092 -29.852 1.00 47.19 311 GLY A C 1
ATOM 2388 O O . GLY A 1 311 ? 37.619 21.160 -29.759 1.00 47.19 311 GLY A O 1
ATOM 2389 N N . LEU A 1 312 ? 37.882 19.039 -29.094 1.00 42.84 312 LEU A N 1
ATOM 2390 C CA . LEU A 1 312 ? 36.861 19.100 -28.039 1.00 42.84 312 LEU A CA 1
ATOM 2391 C C . LEU A 1 312 ? 37.415 18.641 -26.683 1.00 42.84 312 LEU A C 1
ATOM 2393 O O . LEU A 1 312 ? 36.888 17.734 -26.050 1.00 42.84 312 LEU A O 1
ATOM 2397 N N . GLN A 1 313 ? 38.506 19.269 -26.240 1.00 45.38 313 GLN A N 1
ATOM 2398 C CA . GLN A 1 313 ? 39.012 19.127 -24.870 1.00 45.38 313 GLN A CA 1
ATOM 2399 C C . GLN A 1 313 ? 39.413 20.476 -24.263 1.00 45.38 313 GLN A C 1
ATOM 2401 O O . GLN A 1 313 ? 40.377 20.567 -23.510 1.00 45.38 313 GLN A O 1
ATOM 2406 N N . GLN A 1 314 ? 38.683 21.551 -24.580 1.00 51.31 314 GLN A N 1
ATOM 2407 C CA . GLN A 1 314 ? 38.894 22.814 -23.870 1.00 51.31 314 GLN A CA 1
ATOM 2408 C C . GLN A 1 314 ? 37.726 23.800 -23.945 1.00 51.31 314 GLN A C 1
ATOM 2410 O O . GLN A 1 314 ? 37.942 24.980 -24.170 1.00 51.31 314 GLN A O 1
ATOM 2415 N N . GLN A 1 315 ? 36.481 23.357 -23.727 1.00 45.28 315 GLN A N 1
ATOM 2416 C CA . GLN A 1 315 ? 35.418 24.307 -23.371 1.00 45.28 315 GLN A CA 1
ATOM 2417 C C . GLN A 1 315 ? 34.205 23.638 -22.716 1.00 45.28 315 GLN A C 1
ATOM 2419 O O . GLN A 1 315 ? 33.159 23.484 -23.333 1.00 45.28 315 GLN A O 1
ATOM 2424 N N . GLN A 1 316 ? 34.330 23.251 -21.444 1.00 39.25 316 GLN A N 1
ATOM 2425 C CA . GLN A 1 316 ? 33.161 23.200 -20.561 1.00 39.25 316 GLN A CA 1
ATOM 2426 C C . GLN A 1 316 ? 33.598 23.284 -19.100 1.00 39.25 316 GLN A C 1
ATOM 2428 O O . GLN A 1 316 ? 33.703 22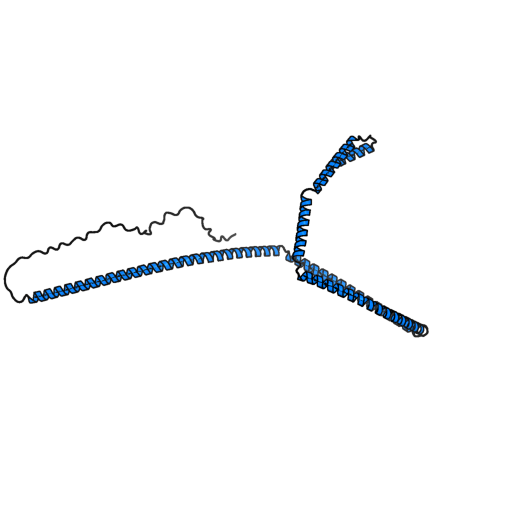.294 -18.380 1.00 39.25 316 GLN A O 1
ATOM 2433 N N . GLN A 1 317 ? 33.900 24.506 -18.676 1.00 44.91 317 GLN A N 1
ATOM 2434 C CA . GLN A 1 317 ? 33.980 24.846 -17.269 1.00 44.91 317 GLN A CA 1
ATOM 2435 C C . GLN A 1 317 ? 32.952 25.946 -17.021 1.00 44.91 317 GLN A C 1
ATOM 2437 O O . GLN A 1 317 ? 33.025 26.999 -17.642 1.00 44.91 317 GLN A O 1
ATOM 2442 N N . GLN A 1 318 ? 32.051 25.636 -16.090 1.00 46.72 318 GLN A N 1
ATOM 2443 C CA . GLN A 1 318 ? 31.051 26.471 -15.421 1.00 46.72 318 GLN A CA 1
ATOM 2444 C C . GLN A 1 318 ? 29.581 26.245 -15.814 1.00 46.72 318 GLN A C 1
ATOM 2446 O O . GLN A 1 318 ? 29.189 26.302 -16.972 1.00 46.72 318 GLN A O 1
ATOM 2451 N N . GLU A 1 319 ? 28.824 26.015 -14.733 1.00 40.88 319 GLU A N 1
ATOM 2452 C CA . GLU A 1 319 ? 27.367 25.992 -14.547 1.00 40.88 319 GLU A CA 1
ATOM 2453 C C . GLU A 1 319 ? 26.611 24.661 -14.756 1.00 40.88 319 GLU A C 1
ATOM 2455 O O . GLU A 1 319 ? 26.285 24.245 -15.861 1.00 40.88 319 GLU A O 1
ATOM 2460 N N . GLY A 1 320 ? 26.281 24.005 -13.629 1.00 37.88 320 GLY A N 1
ATOM 2461 C CA . GLY A 1 320 ? 25.319 22.893 -13.534 1.00 37.88 320 GLY A CA 1
ATOM 2462 C C . GLY A 1 320 ? 25.633 21.905 -12.395 1.00 37.88 320 GLY A C 1
ATOM 2463 O O . GLY A 1 320 ? 26.790 21.511 -12.256 1.00 37.88 320 GLY A O 1
ATOM 2464 N N . PRO A 1 321 ? 24.666 21.515 -11.536 1.00 43.69 321 PRO A N 1
ATOM 2465 C CA . PRO A 1 321 ? 24.931 21.048 -10.175 1.00 43.69 321 PRO A CA 1
ATOM 2466 C C . PRO A 1 321 ? 25.543 19.644 -10.124 1.00 43.69 321 PRO A C 1
ATOM 2468 O O . PRO A 1 321 ? 25.138 18.714 -10.823 1.00 43.69 321 PRO A O 1
ATOM 2471 N N . LYS A 1 322 ? 26.536 19.499 -9.243 1.00 43.31 322 LYS A N 1
ATOM 2472 C CA . LYS A 1 322 ? 27.284 18.265 -9.005 1.00 43.31 322 LYS A CA 1
ATOM 2473 C C . LYS A 1 322 ? 26.345 17.171 -8.490 1.00 43.31 322 LYS A C 1
ATOM 2475 O O . LYS A 1 322 ? 25.716 17.309 -7.445 1.00 43.31 322 LYS A O 1
ATOM 2480 N N . ARG A 1 323 ? 26.289 16.079 -9.252 1.00 48.94 323 ARG A N 1
ATOM 2481 C CA . ARG A 1 323 ? 25.585 14.826 -8.954 1.00 48.94 323 ARG A CA 1
ATOM 2482 C C . ARG A 1 323 ? 26.032 14.309 -7.582 1.00 48.94 323 ARG A C 1
ATOM 2484 O O . ARG A 1 323 ? 27.219 14.065 -7.379 1.00 48.94 323 ARG A O 1
ATOM 2491 N N . SER A 1 324 ? 25.094 14.141 -6.656 1.00 46.72 324 SER A N 1
ATOM 2492 C CA . SER A 1 324 ? 25.318 13.492 -5.365 1.00 46.72 324 SER A CA 1
ATOM 2493 C C . SER A 1 324 ? 25.587 12.001 -5.583 1.00 46.72 324 SER A C 1
ATOM 2495 O O . SER A 1 324 ? 24.708 11.230 -5.966 1.00 46.72 324 SER A O 1
ATOM 2497 N N . SER A 1 325 ? 26.837 11.588 -5.382 1.00 57.28 325 SER A N 1
ATOM 2498 C CA . SER A 1 325 ? 27.233 10.183 -5.361 1.00 57.28 325 SER A CA 1
ATOM 2499 C C . SER A 1 325 ? 26.748 9.539 -4.064 1.00 57.28 325 SER A C 1
ATOM 2501 O O . SER A 1 325 ? 27.232 9.869 -2.983 1.00 57.28 325 SER A O 1
ATOM 2503 N N . TRP A 1 326 ? 25.814 8.600 -4.178 1.00 49.72 326 TRP A N 1
ATOM 2504 C CA . TRP A 1 326 ? 25.397 7.725 -3.087 1.00 49.72 326 TRP A CA 1
ATOM 2505 C C . TRP A 1 326 ? 26.412 6.592 -2.929 1.00 49.72 326 TRP A C 1
ATOM 2507 O O . TRP A 1 326 ? 26.194 5.477 -3.395 1.00 49.72 326 TRP A O 1
ATOM 2517 N N . PHE A 1 327 ? 27.544 6.889 -2.294 1.00 54.78 327 PHE A N 1
ATOM 2518 C CA . PHE A 1 327 ? 28.386 5.854 -1.704 1.00 54.78 327 PHE A CA 1
ATOM 2519 C C . PHE A 1 327 ? 28.133 5.819 -0.199 1.00 54.78 327 PHE A C 1
ATOM 2521 O O . PHE A 1 327 ? 28.310 6.809 0.508 1.00 54.78 327 PHE A O 1
ATOM 2528 N N . PHE A 1 328 ? 27.665 4.656 0.251 1.00 55.50 328 PHE A N 1
ATOM 2529 C CA . PHE A 1 328 ? 27.508 4.264 1.643 1.00 55.50 328 PHE A CA 1
ATOM 2530 C C . PHE A 1 328 ? 28.792 4.541 2.431 1.00 55.50 328 PHE A C 1
ATOM 2532 O O . PHE A 1 328 ? 29.825 3.942 2.142 1.00 55.50 328 PHE A O 1
ATOM 2539 N N . ASN A 1 329 ? 28.702 5.372 3.470 1.00 47.62 329 ASN A N 1
ATOM 2540 C CA . ASN A 1 329 ? 29.667 5.349 4.560 1.00 47.62 329 ASN A CA 1
ATOM 2541 C C . ASN A 1 329 ? 29.016 4.598 5.729 1.00 47.62 329 ASN A C 1
ATOM 2543 O O . ASN A 1 329 ? 28.130 5.119 6.405 1.00 47.62 329 ASN A O 1
ATOM 2547 N N . GLN A 1 330 ? 29.388 3.328 5.888 1.00 50.78 330 GLN A N 1
ATOM 2548 C CA . GLN A 1 330 ? 29.136 2.554 7.103 1.00 50.78 330 GLN A CA 1
ATOM 2549 C C . GLN A 1 330 ? 30.233 2.857 8.133 1.00 50.78 330 GLN A C 1
ATOM 2551 O O . GLN A 1 330 ? 31.384 3.035 7.737 1.00 50.78 330 GLN A O 1
ATOM 2556 N N . ARG A 1 331 ? 29.868 2.746 9.424 1.00 46.47 331 ARG A N 1
ATOM 2557 C CA . ARG A 1 331 ? 30.653 2.946 10.671 1.00 46.47 331 ARG A CA 1
ATOM 2558 C C . ARG A 1 331 ? 30.568 4.391 11.174 1.00 46.47 331 ARG A C 1
ATOM 2560 O O . ARG A 1 331 ? 30.855 5.306 10.418 1.00 46.47 331 ARG A O 1
ATOM 2567 N N . THR A 1 332 ? 30.123 4.679 12.393 1.00 45.19 332 THR A N 1
ATOM 2568 C CA . THR A 1 332 ? 30.096 3.969 13.695 1.00 45.19 332 THR A CA 1
ATOM 2569 C C . THR A 1 332 ? 28.863 4.394 14.472 1.00 45.19 332 THR A C 1
ATOM 2571 O O . THR A 1 332 ? 28.516 5.590 14.364 1.00 45.19 332 THR A O 1
#

Radius of gyration: 65.3 Å; chains: 1; bounding box: 134×99×170 Å

InterPro domains:
  IPR059182 Kinesin heavy chain, C-terminal domain [cd23649] (192-261)

Foldseek 3Di:
DVVLVVLVVVQVVCVVVVHDRDVVSVVVSVVVVVVVVVVVVVVCVPPPNVVVVVVVVVVVVVVVVVVVVPCDPVNVVVVVVVVVVVVVVVVVVVVVVVVVVVVVVVVVVVVVVVVVVVVVVVVVLVPDPCVVVVVVVVVVVVVVVVVVVVVVVVVVVVVVVVVVVVVVVVVVVVVVVVVVCVPPVVVVVVVVVVVVVVVVVVVVVVVVVVVVVVVVVVVVVVVVVVVVVVVVVVVVVVVVVVVVVVVVVVVVVVVVVVVVVVVVVVVVVVVVVVPPDDDDDDDDDDDDDPPDDDPPPDDDDDDDDDDDPDPPDPDDDDDDDDDDDPDDDDDD

pLDDT: mean 77.27, std 18.48, range [36.69, 98.75]